Protein AF-A0A496S3W0-F1 (afdb_monomer_lite)

pLDDT: mean 83.01, std 16.62, range [32.22, 98.31]

Secondary structure (DSSP, 8-state):
-EEE--GGGTTTS---EEEEEEETTEEEEEEE-SSEEEEEEE-SS-EEEEEEE-SSS-EEE-GGG-EEE-TTS-EEEEEETT--GGGTTS--PPEEE-TT-EEEEEEEEGGGEEEEEETTEEEEEE--SS----SS-HHHHHHHHHTTTT-EEEEEEEEEETTEEEEEEEEEE----EETTEETHHHHHTTSS-SSS--PPBSS-HHHHHHHHTT-BHHHHHHHH-S-SEEEE-TTS-EEEEEEEETTEEEEEEE-TTSBEEEEEEE-

Foldseek 3Di:
DDKDKDPVCPVPWADKDWDWDQDPNWIWIWIDTQAKIKIWGDDQFWIKMKIWGQDQFKKWWQQQPKWKAALVRDIARKDKPPADLVCGPPGDGTDIAHHRGMDIMIIGGNVQWDWDADPVGIDIDGNTSADDDDPDAPVVVVVRCVVQAQGKMWIWTFMATPNDTMTIIDIDHRNFDDDPRDTCVVVCVVVVVPPPDDDDAAADDPVRLVVPQAFDFPRRSCVVQNAAPDWDADPVRHTAWGKGGHPHFIKIFGADPVRGTDDMDTDD

Radius of gyration: 24.88 Å; chains: 1; bounding box: 61×51×65 Å

Structure (mmCIF, N/CA/C/O backbone):
data_AF-A0A496S3W0-F1
#
_entry.id   AF-A0A496S3W0-F1
#
loop_
_atom_site.group_PDB
_atom_site.id
_atom_site.type_symbol
_atom_site.label_atom_id
_atom_site.label_alt_id
_atom_site.label_comp_id
_atom_site.label_asym_id
_atom_site.label_entity_id
_atom_site.label_seq_id
_atom_site.pdbx_PDB_ins_code
_atom_site.Cartn_x
_atom_site.Cartn_y
_atom_site.Cartn_z
_atom_site.occupancy
_atom_site.B_iso_or_equiv
_atom_site.auth_seq_id
_atom_site.auth_comp_id
_atom_site.auth_asym_id
_atom_site.auth_atom_id
_atom_site.pdbx_PDB_model_num
ATOM 1 N N . MET A 1 1 ? 4.427 9.939 3.905 1.00 84.81 1 MET A N 1
ATOM 2 C CA . MET A 1 1 ? 3.091 9.420 4.231 1.00 84.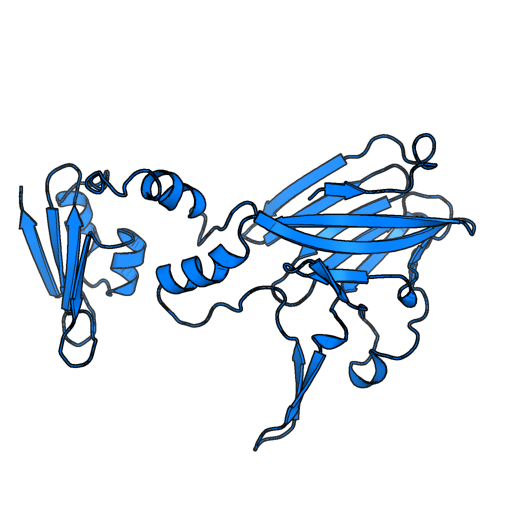81 1 MET A CA 1
ATOM 3 C C . MET A 1 1 ? 2.416 10.482 5.059 1.00 84.81 1 MET A C 1
ATOM 5 O O . MET A 1 1 ? 3.057 11.013 5.957 1.00 84.81 1 MET A O 1
ATOM 9 N N . GLU A 1 2 ? 1.184 10.809 4.722 1.00 88.19 2 GLU A N 1
ATOM 10 C CA . GLU A 1 2 ? 0.331 11.725 5.479 1.00 88.19 2 GLU A CA 1
ATOM 11 C C . GLU A 1 2 ? -0.874 10.934 5.987 1.00 88.19 2 GLU A C 1
ATOM 13 O O . GLU A 1 2 ? -1.246 9.938 5.364 1.00 88.19 2 GLU A O 1
ATOM 18 N N . VAL A 1 3 ? -1.455 11.331 7.119 1.00 84.19 3 VAL A N 1
ATOM 19 C CA . VAL A 1 3 ? -2.581 10.608 7.727 1.00 84.19 3 VAL A CA 1
ATOM 20 C C . VAL A 1 3 ? -3.698 11.585 8.068 1.00 84.19 3 VAL A C 1
ATOM 22 O O . VAL A 1 3 ? -3.467 12.558 8.789 1.00 84.19 3 VAL A O 1
ATOM 25 N N . GLN A 1 4 ? -4.901 11.324 7.555 1.00 82.81 4 GLN A N 1
ATOM 26 C CA . GLN A 1 4 ? -6.123 12.048 7.911 1.00 82.81 4 GLN A CA 1
ATOM 27 C C . GLN A 1 4 ? -6.986 11.195 8.846 1.00 82.81 4 GLN A C 1
ATOM 29 O O . GLN A 1 4 ? -6.995 9.968 8.748 1.00 82.81 4 GLN A O 1
ATOM 34 N N . ARG A 1 5 ? -7.667 11.869 9.779 1.00 80.75 5 ARG A N 1
ATOM 35 C CA . ARG A 1 5 ? -8.498 11.294 10.849 1.00 80.75 5 ARG A CA 1
ATOM 36 C C . ARG A 1 5 ? -9.756 12.166 11.042 1.00 80.75 5 ARG A C 1
ATOM 38 O O . ARG A 1 5 ? -9.699 13.349 10.688 1.00 80.75 5 ARG A O 1
ATOM 45 N N . PRO A 1 6 ? -10.868 11.659 11.609 1.00 69.88 6 PRO A N 1
ATOM 46 C CA . PRO A 1 6 ? -12.128 12.407 11.714 1.00 69.88 6 PRO A CA 1
ATOM 47 C C . PRO A 1 6 ? -12.012 13.694 12.554 1.00 69.88 6 PRO A C 1
ATOM 49 O O . PRO A 1 6 ? -11.296 13.738 13.544 1.00 69.88 6 PRO A O 1
ATOM 52 N N . LEU A 1 7 ? -12.760 14.755 12.228 1.00 50.81 7 LEU A N 1
ATOM 53 C CA . LEU A 1 7 ? -12.628 16.081 12.871 1.00 50.81 7 LEU A CA 1
ATOM 54 C C . LEU A 1 7 ? -12.977 16.123 14.376 1.00 50.81 7 LEU A C 1
ATOM 56 O O . LEU A 1 7 ? -12.427 16.953 15.101 1.00 50.81 7 LEU A O 1
ATOM 60 N N . ARG A 1 8 ? -13.835 15.216 14.872 1.00 51.22 8 ARG A N 1
ATOM 61 C CA . ARG A 1 8 ? -14.207 15.101 16.305 1.00 51.22 8 ARG A CA 1
ATOM 62 C C . ARG A 1 8 ? -13.176 14.331 17.157 1.00 51.22 8 ARG A C 1
ATOM 64 O O . ARG A 1 8 ? -13.426 14.028 18.316 1.00 51.22 8 ARG A O 1
ATOM 71 N N . ALA A 1 9 ? -12.007 14.039 16.587 1.00 51.22 9 ALA A N 1
ATOM 72 C CA . ALA A 1 9 ? -10.916 13.262 17.173 1.00 51.22 9 ALA A CA 1
ATOM 73 C C . ALA A 1 9 ? -9.912 14.051 18.028 1.00 51.22 9 ALA A C 1
ATOM 75 O O . ALA A 1 9 ? -9.089 13.446 18.711 1.00 51.22 9 ALA A O 1
ATOM 76 N N . LYS A 1 10 ? -9.883 15.387 17.957 1.00 49.41 10 LYS A N 1
ATOM 77 C CA . LYS A 1 10 ? -8.698 16.144 18.410 1.00 49.41 10 LYS A CA 1
ATOM 78 C C . LYS A 1 10 ? -8.331 15.945 19.890 1.00 49.41 10 LYS A C 1
ATOM 80 O O . LYS A 1 10 ? -7.146 15.967 20.199 1.00 49.41 10 LYS A O 1
ATOM 85 N N . GLU A 1 11 ? -9.295 15.667 20.768 1.00 54.88 11 GLU A N 1
ATOM 86 C CA . GLU A 1 11 ? -9.043 15.394 22.196 1.00 54.88 11 GLU A CA 1
ATOM 87 C C . GLU A 1 11 ? -8.692 13.926 22.492 1.00 54.88 11 GLU A C 1
ATOM 89 O O . GLU A 1 11 ? -7.971 13.635 23.441 1.00 54.88 11 GLU A O 1
ATOM 94 N N . ARG A 1 12 ? -9.157 12.985 21.661 1.00 57.41 12 ARG A N 1
ATOM 95 C CA . ARG A 1 12 ? -9.088 11.537 21.927 1.00 57.41 12 ARG A CA 1
ATOM 96 C C . ARG A 1 12 ? -7.815 10.871 21.372 1.00 57.41 12 ARG A C 1
ATOM 98 O O . ARG A 1 12 ? -7.427 9.808 21.842 1.00 57.41 12 ARG A O 1
ATOM 105 N N . TYR A 1 13 ? -7.159 11.472 20.380 1.00 62.06 13 TYR A N 1
ATOM 106 C CA . TYR A 1 13 ? -6.134 10.784 19.582 1.00 62.06 13 TYR A CA 1
ATOM 107 C C . TYR A 1 13 ? -4.696 11.161 19.957 1.00 62.06 13 TYR A C 1
ATOM 109 O O . TYR A 1 13 ? -3.763 10.478 19.539 1.00 62.06 13 TYR A O 1
ATOM 117 N N . GLY A 1 14 ? -4.502 12.208 20.763 1.00 63.16 14 GLY A N 1
ATOM 118 C CA . GLY A 1 14 ? -3.179 12.637 21.215 1.00 63.16 14 GLY A CA 1
ATOM 119 C C . GLY A 1 14 ? -2.230 13.069 20.080 1.00 63.16 14 GLY A C 1
ATOM 120 O O . GLY A 1 14 ? -2.638 13.206 18.918 1.00 63.16 14 GLY A O 1
ATOM 121 N N . PRO A 1 15 ? -0.949 13.324 20.402 1.00 72.25 15 PRO A N 1
ATOM 122 C CA . PRO A 1 15 ? 0.055 13.660 19.401 1.00 72.25 15 PRO A CA 1
ATOM 123 C C . PRO A 1 15 ? 0.264 12.490 18.433 1.00 72.25 15 PRO A C 1
ATOM 125 O O . PRO A 1 15 ? 0.226 11.327 18.829 1.00 72.25 15 PRO A O 1
ATOM 128 N N . GLN A 1 16 ? 0.514 12.809 17.161 1.00 82.56 16 GLN A N 1
ATOM 129 C CA . GLN A 1 16 ? 0.874 11.807 16.159 1.00 82.56 16 GLN A CA 1
ATOM 130 C C . GLN A 1 16 ? 2.378 11.785 15.916 1.00 82.56 16 GLN A C 1
ATOM 132 O O . GLN A 1 16 ? 3.026 12.833 15.862 1.00 82.56 16 GLN A O 1
ATOM 137 N N . LYS A 1 17 ? 2.904 10.588 15.677 1.00 81.12 17 LYS A N 1
ATOM 138 C CA . LYS A 1 17 ? 4.259 10.366 15.184 1.00 81.12 17 LYS A CA 1
ATOM 139 C C . LYS A 1 17 ? 4.181 9.696 13.817 1.00 81.12 17 LYS A C 1
ATOM 141 O O . LYS A 1 17 ? 3.504 8.685 13.662 1.00 81.12 17 LYS A O 1
ATOM 146 N N . ILE A 1 18 ? 4.885 10.254 12.835 1.00 84.75 18 ILE A N 1
ATOM 147 C CA . ILE A 1 18 ? 5.049 9.661 11.505 1.00 84.75 18 ILE A CA 1
ATOM 148 C C . ILE A 1 18 ? 6.542 9.520 11.234 1.00 84.75 18 ILE A C 1
ATOM 150 O O . ILE A 1 18 ? 7.295 10.476 11.405 1.00 84.75 18 ILE A O 1
ATOM 154 N N . GLU A 1 19 ? 6.969 8.341 10.796 1.00 81.88 19 GLU A N 1
ATOM 155 C CA . GLU A 1 19 ? 8.374 8.058 10.502 1.00 81.88 19 GLU A CA 1
ATOM 156 C C . GLU A 1 19 ? 8.490 7.208 9.229 1.00 81.88 19 GLU A C 1
ATOM 158 O O . GLU A 1 19 ? 7.666 6.331 8.975 1.00 81.88 19 GLU A O 1
ATOM 163 N N . LYS A 1 20 ? 9.500 7.476 8.395 1.00 82.56 20 LYS A N 1
ATOM 164 C CA . LYS A 1 20 ? 9.827 6.666 7.211 1.00 82.56 20 LYS A CA 1
ATOM 165 C C . LYS A 1 20 ? 11.213 6.075 7.415 1.00 82.56 20 LYS A C 1
ATOM 167 O O . LYS A 1 20 ? 12.181 6.825 7.501 1.00 82.56 20 LYS A O 1
ATOM 172 N N . ILE A 1 21 ? 11.305 4.751 7.421 1.00 78.12 21 ILE A N 1
ATOM 173 C CA . ILE A 1 21 ? 12.572 4.025 7.529 1.00 78.12 21 ILE A CA 1
ATOM 174 C C . ILE A 1 21 ? 12.793 3.279 6.219 1.00 78.12 21 ILE A C 1
ATOM 176 O O . ILE A 1 21 ? 11.914 2.561 5.750 1.00 78.12 21 ILE A O 1
ATOM 180 N N . ILE A 1 22 ? 13.961 3.465 5.609 1.00 73.75 22 ILE A N 1
ATOM 181 C CA . ILE A 1 22 ? 14.370 2.707 4.425 1.00 73.75 22 ILE A CA 1
ATOM 182 C C . ILE A 1 22 ? 15.474 1.757 4.870 1.00 73.75 22 ILE A C 1
ATOM 184 O O . ILE A 1 22 ? 16.570 2.199 5.202 1.00 73.75 22 ILE A O 1
ATOM 188 N N . GLU A 1 23 ? 15.190 0.460 4.871 1.00 67.12 23 GLU A N 1
ATOM 189 C CA . GLU A 1 23 ? 16.130 -0.571 5.306 1.00 67.12 23 GLU A CA 1
ATOM 190 C C . GLU A 1 23 ? 16.299 -1.597 4.188 1.00 67.12 23 GLU A C 1
ATOM 192 O O . GLU A 1 23 ? 15.320 -2.181 3.729 1.00 67.12 23 GLU A O 1
ATOM 197 N N . LYS A 1 24 ? 17.537 -1.793 3.710 1.00 65.44 24 LYS A N 1
ATOM 198 C CA . LYS A 1 24 ? 17.854 -2.726 2.607 1.00 65.44 24 LYS A CA 1
ATOM 199 C C . LYS A 1 24 ? 16.963 -2.538 1.361 1.00 65.44 24 LYS A C 1
ATOM 201 O O . LYS A 1 24 ? 16.614 -3.498 0.688 1.00 65.44 24 LYS A O 1
ATOM 206 N N . GLY A 1 25 ? 16.578 -1.294 1.063 1.00 66.69 25 GLY A N 1
ATOM 207 C CA . GLY A 1 25 ? 15.711 -0.955 -0.075 1.00 66.69 25 GLY A CA 1
ATOM 208 C C . GLY A 1 25 ? 14.205 -1.099 0.182 1.00 66.69 25 GLY A C 1
ATOM 209 O O . GLY A 1 25 ? 13.415 -0.658 -0.647 1.00 66.69 25 GLY A O 1
ATOM 210 N N . ILE A 1 26 ? 13.795 -1.627 1.336 1.00 69.62 26 ILE A N 1
ATOM 211 C CA . ILE A 1 26 ? 12.389 -1.747 1.732 1.00 69.62 26 ILE A CA 1
ATOM 212 C C . ILE A 1 26 ? 11.966 -0.462 2.446 1.00 69.62 26 ILE A C 1
ATOM 214 O O . ILE A 1 26 ? 12.596 -0.045 3.421 1.00 69.62 26 ILE A O 1
ATOM 218 N N . SER A 1 27 ? 10.896 0.174 1.962 1.00 81.38 27 SER A N 1
ATOM 219 C CA . SER A 1 27 ? 10.312 1.353 2.608 1.00 81.38 27 SER A CA 1
ATOM 220 C C . SER A 1 27 ? 9.297 0.924 3.664 1.00 81.38 27 SER A C 1
ATOM 222 O O . SER A 1 27 ? 8.271 0.334 3.338 1.00 81.38 27 SER A O 1
ATOM 224 N N . LYS A 1 28 ? 9.573 1.258 4.925 1.00 87.00 28 LYS A N 1
ATOM 225 C CA . LYS A 1 28 ? 8.679 1.064 6.068 1.00 87.00 28 LYS A CA 1
ATOM 226 C C . LYS A 1 28 ? 8.113 2.420 6.485 1.00 87.00 28 LYS A C 1
ATOM 228 O O . LYS A 1 28 ? 8.880 3.364 6.697 1.00 87.00 28 LYS A O 1
ATOM 233 N N . TYR A 1 29 ? 6.794 2.530 6.611 1.00 90.94 29 TYR A N 1
ATOM 234 C CA . TYR A 1 29 ? 6.142 3.760 7.069 1.00 90.94 29 TYR A CA 1
ATOM 235 C C . TYR A 1 29 ? 5.446 3.513 8.397 1.00 90.94 29 TYR A C 1
ATOM 237 O O . TYR A 1 29 ? 4.591 2.643 8.508 1.00 90.94 29 TYR A O 1
ATOM 245 N N . TYR A 1 30 ? 5.807 4.300 9.394 1.00 92.06 30 TYR A N 1
ATOM 246 C CA . TYR A 1 30 ? 5.289 4.200 10.744 1.00 92.06 30 TYR A CA 1
ATOM 247 C C . TYR A 1 30 ? 4.314 5.338 10.980 1.00 92.06 30 TYR A C 1
ATOM 249 O O . TYR A 1 30 ? 4.606 6.492 10.658 1.00 92.06 30 TYR A O 1
ATOM 257 N N . PHE A 1 31 ? 3.178 5.004 11.572 1.00 93.81 31 PHE A N 1
ATOM 258 C CA . PHE A 1 31 ? 2.268 5.958 12.175 1.00 93.81 31 PHE A CA 1
ATOM 259 C C . PHE A 1 31 ? 1.930 5.490 13.585 1.00 93.81 31 PHE A C 1
ATOM 261 O O . PHE A 1 31 ? 1.715 4.301 13.820 1.00 93.81 31 PHE A O 1
ATOM 268 N N . GLU A 1 32 ? 1.877 6.424 14.520 1.00 92.75 32 GLU A N 1
ATOM 269 C CA . GLU A 1 32 ? 1.468 6.158 15.888 1.00 92.75 32 GLU A CA 1
ATOM 270 C C . GLU A 1 32 ? 0.677 7.337 16.444 1.00 92.75 32 GLU A C 1
ATOM 272 O O . GLU A 1 32 ? 1.059 8.495 16.261 1.00 92.75 32 GLU A O 1
ATOM 277 N N . ASP A 1 33 ? -0.406 7.026 17.146 1.00 91.56 33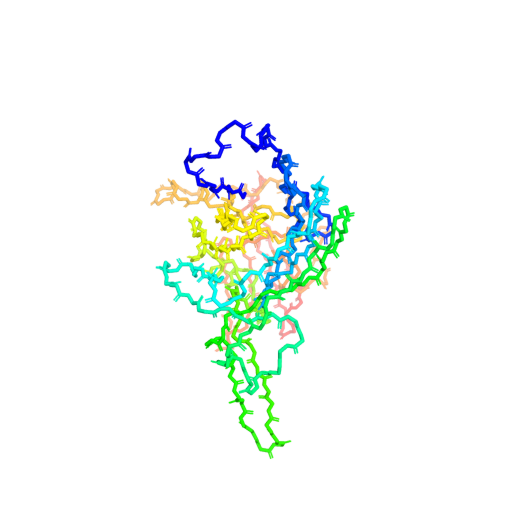 ASP A N 1
ATOM 278 C CA . ASP A 1 33 ? -1.180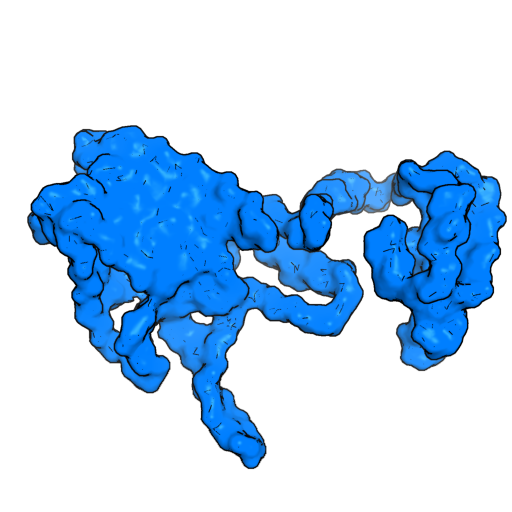 7.963 17.950 1.00 91.56 33 ASP A CA 1
ATOM 279 C C . ASP A 1 33 ? -1.601 7.305 19.278 1.00 91.56 33 ASP A C 1
ATOM 281 O O . ASP A 1 33 ? -1.019 6.295 19.688 1.00 91.56 33 ASP A O 1
ATOM 285 N N . ALA A 1 34 ? -2.555 7.884 20.009 1.00 90.25 34 ALA A N 1
ATOM 286 C CA . ALA A 1 34 ? -3.023 7.314 21.273 1.00 90.25 34 ALA A CA 1
ATOM 287 C C . ALA A 1 34 ? -3.742 5.959 21.110 1.00 90.25 34 ALA A C 1
ATOM 289 O O . ALA A 1 34 ? -3.728 5.153 22.040 1.00 90.25 34 ALA A O 1
ATOM 290 N N . MET A 1 35 ? -4.341 5.695 19.947 1.00 91.25 35 MET A N 1
ATOM 291 C CA . MET A 1 35 ? -5.199 4.533 19.703 1.00 91.25 35 MET A CA 1
ATOM 292 C C . MET A 1 35 ? -4.446 3.376 19.071 1.00 91.25 35 MET A C 1
ATOM 294 O O . MET A 1 35 ? -4.647 2.221 19.456 1.00 91.25 35 MET A O 1
ATOM 298 N N . ILE A 1 36 ? -3.581 3.671 18.103 1.00 95.12 36 ILE A N 1
ATOM 299 C CA . ILE A 1 36 ? -2.908 2.646 17.316 1.00 95.12 36 ILE A CA 1
ATOM 300 C C . ILE A 1 36 ? -1.446 2.982 17.059 1.00 95.12 36 ILE A C 1
ATOM 302 O O . ILE A 1 36 ? -1.018 4.137 17.045 1.00 95.12 36 ILE A O 1
ATOM 306 N N . LYS A 1 37 ? -0.688 1.931 16.773 1.00 95.94 37 LYS A N 1
ATOM 307 C CA . LYS A 1 37 ? 0.586 2.017 16.069 1.00 95.94 37 LYS A CA 1
ATOM 308 C C . LYS A 1 37 ? 0.494 1.130 14.839 1.00 95.94 37 LYS A C 1
ATOM 310 O O . LYS A 1 37 ? 0.163 -0.040 14.969 1.00 95.94 37 LYS A O 1
ATOM 315 N N . ILE A 1 38 ? 0.788 1.654 13.659 1.00 97.00 38 ILE A N 1
ATOM 316 C CA . ILE A 1 38 ? 0.757 0.894 12.409 1.00 97.00 38 ILE A CA 1
ATOM 317 C C . ILE A 1 38 ? 2.072 1.041 11.654 1.00 97.00 38 ILE A C 1
ATOM 319 O O . ILE A 1 38 ? 2.658 2.123 11.575 1.00 97.00 38 ILE A O 1
ATOM 323 N N . ILE A 1 39 ? 2.537 -0.080 11.117 1.00 94.88 39 ILE A N 1
ATOM 324 C CA . ILE A 1 39 ? 3.707 -0.183 10.255 1.00 94.88 39 ILE A CA 1
ATOM 325 C C . ILE A 1 39 ? 3.205 -0.625 8.892 1.00 94.88 39 ILE A C 1
ATOM 327 O O . ILE A 1 39 ? 2.700 -1.734 8.763 1.00 94.88 39 ILE A O 1
ATOM 331 N N . TRP A 1 40 ? 3.371 0.219 7.887 1.00 95.06 40 TRP A N 1
ATOM 332 C CA . TRP A 1 40 ? 3.103 -0.113 6.497 1.00 95.06 40 TRP A CA 1
ATOM 333 C C . TRP A 1 40 ? 4.370 -0.599 5.805 1.00 95.06 40 TRP A C 1
ATOM 335 O O . TRP A 1 40 ? 5.446 -0.008 5.948 1.00 95.06 40 TRP A O 1
ATOM 345 N N . LEU A 1 41 ? 4.195 -1.639 5.000 1.00 91.19 41 LEU A N 1
ATOM 346 C CA . LEU A 1 41 ? 5.179 -2.278 4.139 1.00 91.19 41 LEU A CA 1
ATOM 347 C C . LEU A 1 41 ? 4.601 -2.336 2.710 1.00 91.19 41 LEU A C 1
ATOM 349 O O . LEU A 1 41 ? 4.169 -3.404 2.274 1.00 91.19 41 LEU A O 1
ATOM 353 N N . PRO A 1 42 ? 4.507 -1.198 1.990 1.00 88.44 42 PRO A N 1
ATOM 354 C CA . PRO A 1 42 ? 4.022 -1.202 0.615 1.00 88.44 42 PRO A CA 1
ATOM 355 C C . PRO A 1 42 ? 4.943 -2.021 -0.289 1.00 88.44 42 PRO A C 1
ATOM 357 O O . PRO A 1 42 ? 6.166 -1.873 -0.233 1.00 88.44 42 PRO A O 1
ATOM 360 N N . ASP A 1 43 ? 4.342 -2.835 -1.145 1.00 84.56 43 ASP A N 1
ATOM 361 C CA . ASP A 1 43 ? 5.012 -3.637 -2.161 1.00 84.56 43 ASP A CA 1
ATOM 362 C C . ASP A 1 43 ? 4.430 -3.323 -3.555 1.00 84.56 43 ASP A C 1
ATOM 364 O O . ASP A 1 43 ? 3.444 -2.600 -3.703 1.00 84.56 43 ASP A O 1
ATOM 368 N N . VAL A 1 44 ? 5.033 -3.868 -4.612 1.00 83.06 44 VAL A N 1
ATOM 369 C CA . VAL A 1 44 ? 4.591 -3.685 -6.002 1.00 83.06 44 VAL A CA 1
ATOM 370 C C . VAL A 1 44 ? 3.185 -4.227 -6.273 1.00 83.06 44 VAL A C 1
ATOM 372 O O . VAL A 1 44 ? 2.578 -3.849 -7.272 1.00 83.06 44 VAL A O 1
ATOM 375 N N . SER A 1 45 ? 2.671 -5.125 -5.428 1.00 84.56 45 SER A N 1
ATOM 376 C CA . SER A 1 45 ? 1.412 -5.851 -5.652 1.00 84.56 45 SER A CA 1
ATOM 377 C C . SER A 1 45 ? 0.362 -5.672 -4.554 1.00 84.56 45 SER A C 1
ATOM 379 O O . SER A 1 45 ? -0.811 -5.942 -4.792 1.00 84.56 45 SER A O 1
ATOM 381 N N . ASN A 1 46 ? 0.762 -5.230 -3.363 1.00 90.44 46 ASN A N 1
ATOM 382 C CA . ASN A 1 46 ? -0.109 -5.119 -2.197 1.00 90.44 46 ASN A CA 1
ATOM 383 C C . ASN A 1 46 ? 0.414 -4.052 -1.222 1.00 90.44 46 ASN A C 1
ATOM 385 O O . ASN A 1 46 ? 1.575 -3.643 -1.290 1.00 90.44 46 ASN A O 1
ATOM 389 N N . PHE A 1 47 ? -0.434 -3.640 -0.282 1.00 93.06 47 PHE A N 1
ATOM 390 C CA . PHE A 1 47 ? -0.010 -2.886 0.897 1.00 93.06 47 PHE A CA 1
ATOM 391 C C . PHE A 1 47 ? -0.099 -3.786 2.126 1.00 93.06 47 PHE A C 1
ATOM 393 O O . PHE A 1 47 ? -1.178 -3.978 2.684 1.00 93.06 47 PHE A O 1
ATOM 400 N N . SER A 1 48 ? 1.038 -4.331 2.551 1.00 94.94 48 SER A N 1
ATOM 401 C CA . SER A 1 48 ? 1.135 -5.088 3.799 1.00 94.94 48 SER A CA 1
ATOM 402 C C . SER A 1 48 ? 1.232 -4.145 4.998 1.00 94.94 48 SER A C 1
ATOM 404 O O . SER A 1 48 ? 1.819 -3.062 4.901 1.00 94.94 48 SER A O 1
ATOM 406 N N . PHE A 1 49 ? 0.690 -4.543 6.146 1.00 96.12 49 PHE A N 1
ATOM 407 C CA . PHE A 1 49 ? 0.796 -3.772 7.378 1.00 96.12 49 PHE A CA 1
ATOM 408 C C . PHE A 1 49 ? 0.786 -4.630 8.642 1.00 96.12 49 PH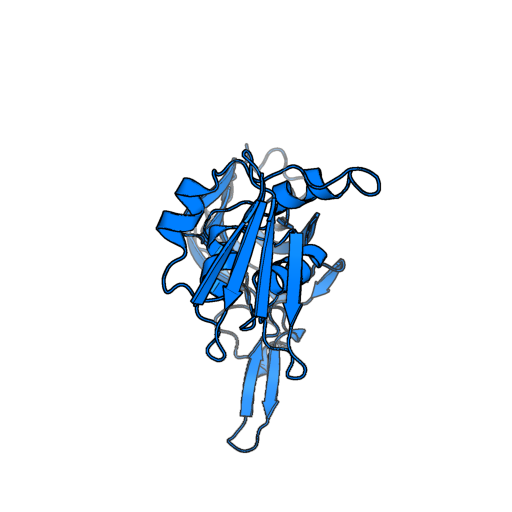E A C 1
ATOM 410 O O . PHE A 1 49 ? 0.319 -5.765 8.663 1.00 96.12 49 PHE A O 1
ATOM 417 N N . ILE A 1 50 ? 1.290 -4.040 9.724 1.00 96.88 50 ILE A N 1
ATOM 418 C CA . ILE A 1 50 ? 1.137 -4.538 11.090 1.00 96.88 50 ILE A CA 1
ATOM 419 C C . ILE A 1 50 ? 0.527 -3.414 11.912 1.00 96.88 50 ILE A C 1
ATOM 421 O O . ILE A 1 50 ? 1.140 -2.356 12.047 1.00 96.88 50 ILE A O 1
ATOM 425 N N . ILE A 1 51 ? -0.658 -3.640 12.466 1.00 97.69 51 ILE A N 1
ATOM 426 C CA . ILE A 1 51 ? -1.355 -2.705 13.346 1.00 97.69 51 ILE A CA 1
ATOM 427 C C . ILE A 1 51 ? -1.366 -3.244 14.777 1.00 97.69 51 ILE A C 1
ATOM 429 O O . ILE A 1 51 ? -1.701 -4.398 15.028 1.00 97.69 51 ILE A O 1
ATOM 433 N N . ASN A 1 52 ? -0.992 -2.392 15.719 1.00 97.62 52 ASN A N 1
ATOM 434 C CA . ASN A 1 52 ? -1.042 -2.611 17.152 1.00 97.62 52 ASN A CA 1
ATOM 435 C C . ASN A 1 52 ? -2.173 -1.768 17.741 1.00 97.62 52 ASN A C 1
ATOM 437 O O . ASN A 1 52 ? -2.240 -0.557 17.513 1.00 97.62 52 ASN A O 1
ATOM 441 N N . ASN A 1 53 ? -3.037 -2.413 18.514 1.00 97.56 53 ASN A N 1
ATOM 442 C CA . ASN A 1 53 ? -4.080 -1.757 19.284 1.00 97.56 53 ASN A CA 1
ATOM 443 C C . ASN A 1 53 ? -3.491 -1.266 20.612 1.00 97.56 53 ASN A C 1
ATOM 445 O O . ASN A 1 53 ? -3.127 -2.079 21.455 1.00 97.56 53 ASN A O 1
ATOM 449 N N . LYS A 1 54 ? -3.429 0.049 20.829 1.00 95.94 54 LYS A N 1
ATOM 450 C CA . LYS A 1 54 ? -2.907 0.643 22.072 1.00 95.94 54 LYS A CA 1
ATOM 451 C C . LYS A 1 54 ? -3.983 0.844 23.140 1.00 95.94 54 LYS A C 1
ATOM 453 O O . LYS A 1 54 ? -3.655 1.190 24.274 1.00 95.94 54 LYS A O 1
ATOM 458 N N . THR A 1 55 ? -5.248 0.608 22.815 1.00 94.06 55 THR A N 1
ATOM 459 C CA . THR A 1 55 ? -6.391 0.809 23.714 1.00 94.06 55 THR A CA 1
ATOM 460 C C . THR A 1 55 ? -6.615 -0.387 24.644 1.00 94.06 55 THR A C 1
ATOM 462 O O . THR A 1 55 ? -6.005 -1.449 24.481 1.00 94.06 55 THR A O 1
ATOM 465 N N . ASP A 1 56 ? -7.494 -0.212 25.631 1.00 95.19 56 ASP A N 1
ATOM 466 C CA . ASP A 1 56 ? -7.950 -1.283 26.533 1.00 95.19 56 ASP A CA 1
ATOM 467 C C . ASP A 1 56 ? -9.196 -2.024 26.005 1.00 95.19 56 ASP A C 1
ATOM 469 O O . ASP A 1 56 ? -9.658 -3.007 26.599 1.00 95.19 56 ASP A O 1
ATOM 473 N N . TYR A 1 57 ? -9.692 -1.605 24.839 1.00 94.88 57 TYR A N 1
ATOM 474 C CA . TYR A 1 57 ? -10.844 -2.171 24.145 1.00 94.88 57 TYR A CA 1
ATOM 475 C C . TYR A 1 57 ? -10.406 -2.935 22.900 1.00 94.88 57 TYR A C 1
ATOM 477 O O . TYR A 1 57 ? -9.297 -2.764 22.403 1.00 94.88 57 TYR A O 1
ATOM 485 N N . SER A 1 58 ? -11.270 -3.803 22.379 1.00 96.88 58 SER A N 1
ATOM 486 C CA . SER A 1 58 ? -11.008 -4.433 21.081 1.00 96.88 58 SER A CA 1
ATOM 487 C C . SER A 1 58 ? -11.323 -3.452 19.954 1.00 96.88 58 SER A C 1
ATOM 489 O O . SER A 1 58 ? -12.313 -2.724 20.026 1.00 96.88 58 SER A O 1
ATOM 491 N N . ILE A 1 59 ? -10.503 -3.467 18.906 1.00 98.06 59 ILE A N 1
ATOM 492 C CA . ILE A 1 59 ? -10.724 -2.700 17.678 1.00 98.06 59 ILE A CA 1
ATOM 493 C C . ILE A 1 59 ? -11.242 -3.658 16.608 1.00 98.06 59 ILE A C 1
ATOM 495 O O . ILE A 1 59 ? -10.679 -4.738 16.424 1.00 98.06 59 ILE A O 1
ATOM 499 N N . ARG A 1 60 ? -12.295 -3.268 15.890 1.00 98.31 60 ARG A N 1
ATOM 500 C CA . ARG A 1 60 ? -12.773 -3.988 14.704 1.00 98.31 60 ARG A CA 1
ATOM 501 C C . ARG A 1 60 ? -12.358 -3.222 13.454 1.00 98.31 60 ARG A C 1
ATOM 503 O O . ARG A 1 60 ? -12.672 -2.041 13.338 1.00 98.31 60 ARG A O 1
ATOM 510 N N . LEU A 1 61 ? -11.672 -3.887 12.534 1.00 98.19 61 LEU A N 1
ATOM 511 C CA . LEU A 1 61 ? -11.356 -3.355 11.211 1.00 98.19 61 LEU A CA 1
ATOM 512 C C . LEU A 1 61 ? -12.457 -3.784 10.237 1.00 98.19 61 LEU A C 1
ATOM 514 O O . LEU A 1 61 ? -12.614 -4.977 9.980 1.00 98.19 61 LEU A O 1
ATOM 518 N N . ILE A 1 62 ? -13.249 -2.824 9.752 1.00 98.06 62 ILE A N 1
ATOM 519 C CA . ILE A 1 62 ? -14.447 -3.090 8.941 1.00 98.06 62 ILE A CA 1
ATOM 520 C C . ILE A 1 62 ? -14.071 -3.159 7.453 1.00 98.06 62 ILE A C 1
ATOM 522 O O . ILE A 1 62 ? -14.015 -2.147 6.763 1.00 98.06 62 ILE A O 1
ATOM 526 N N . TRP A 1 63 ? -13.792 -4.357 6.941 1.00 98.06 63 TRP A N 1
ATOM 527 C CA . TRP A 1 63 ? -13.255 -4.519 5.583 1.00 98.06 63 TRP A CA 1
ATOM 528 C C . TRP A 1 63 ? -14.175 -4.048 4.461 1.00 98.06 63 TRP A C 1
ATOM 530 O O . TRP A 1 63 ? -13.686 -3.501 3.477 1.00 98.06 63 TRP A O 1
ATOM 540 N N . ASP A 1 64 ? -15.490 -4.207 4.611 1.00 97.44 64 ASP A N 1
ATOM 541 C CA . ASP A 1 64 ? -16.450 -3.764 3.592 1.00 97.44 64 ASP A CA 1
ATOM 542 C C . ASP A 1 64 ? -16.549 -2.232 3.464 1.00 97.44 64 ASP A C 1
ATOM 544 O O . ASP A 1 64 ? -17.027 -1.738 2.446 1.00 97.44 64 ASP A O 1
ATOM 548 N N . GLU A 1 65 ? -16.053 -1.482 4.451 1.00 97.62 65 GLU A N 1
ATOM 549 C CA . GLU A 1 65 ? -15.948 -0.015 4.422 1.00 97.62 65 GLU A CA 1
ATOM 550 C C . GLU A 1 65 ? -14.519 0.461 4.082 1.00 97.62 65 GLU A C 1
ATOM 552 O O . GLU A 1 65 ? -14.280 1.654 3.885 1.00 97.62 65 GLU A O 1
ATOM 557 N N . ALA A 1 66 ? -13.547 -0.455 4.010 1.00 98.25 66 ALA A N 1
ATOM 558 C CA . ALA A 1 66 ? -12.174 -0.135 3.645 1.00 98.25 66 ALA A CA 1
ATOM 559 C C . ALA A 1 66 ? -12.049 0.112 2.136 1.00 98.25 66 ALA A C 1
ATOM 561 O O . ALA A 1 66 ? -12.703 -0.532 1.311 1.00 98.25 66 ALA A O 1
ATOM 562 N N . ALA A 1 67 ? -11.160 1.029 1.763 1.00 98.12 67 ALA A N 1
ATOM 563 C CA . ALA A 1 67 ? -10.992 1.427 0.372 1.00 98.12 67 ALA A CA 1
ATOM 564 C C . ALA A 1 67 ? -9.532 1.710 0.021 1.00 98.12 67 ALA A C 1
ATOM 566 O O . ALA A 1 67 ? -8.730 2.133 0.858 1.00 98.12 67 ALA A O 1
ATOM 567 N N . PHE A 1 68 ? -9.212 1.506 -1.251 1.00 97.81 68 PHE A N 1
ATOM 568 C CA . PHE A 1 68 ? -7.941 1.878 -1.853 1.00 97.81 68 PHE A CA 1
ATOM 569 C C . PHE A 1 68 ? -8.179 2.935 -2.929 1.00 97.81 68 PHE A C 1
ATOM 571 O O . PHE A 1 68 ? -9.102 2.791 -3.721 1.00 97.81 68 PHE A O 1
ATOM 578 N N . VAL A 1 69 ? -7.350 3.975 -2.978 1.00 97.12 69 VAL A N 1
ATOM 579 C CA . VAL A 1 69 ? -7.372 4.981 -4.048 1.00 97.12 69 VAL A CA 1
ATOM 580 C C . VAL A 1 69 ? -6.084 4.873 -4.855 1.00 97.12 69 VAL A C 1
ATOM 582 O O . VAL A 1 69 ? -4.992 4.950 -4.277 1.00 97.12 69 VAL A O 1
ATOM 585 N N . ASP A 1 70 ? -6.213 4.680 -6.168 1.00 95.00 70 ASP A N 1
ATOM 586 C CA . ASP A 1 70 ? -5.086 4.515 -7.090 1.00 95.00 70 ASP A CA 1
ATOM 587 C C . ASP A 1 70 ? -4.387 5.846 -7.442 1.00 95.00 70 ASP A C 1
ATOM 589 O O . ASP A 1 70 ? -4.782 6.933 -7.011 1.00 95.00 70 ASP A O 1
ATOM 593 N N . GLU A 1 71 ? -3.335 5.780 -8.264 1.00 92.69 71 GLU A N 1
ATOM 594 C CA . GLU A 1 71 ? -2.566 6.949 -8.709 1.00 92.69 71 GLU A CA 1
ATOM 595 C C . GLU A 1 71 ? -3.346 7.926 -9.611 1.00 92.69 71 GLU A C 1
ATOM 597 O O . GLU A 1 71 ? -2.866 9.032 -9.916 1.00 92.69 71 GLU A O 1
ATOM 602 N N . ASN A 1 72 ? -4.521 7.508 -10.080 1.00 93.12 72 ASN A N 1
ATOM 603 C CA . ASN A 1 72 ? -5.427 8.278 -10.923 1.00 93.12 72 ASN A CA 1
ATOM 604 C C . ASN A 1 72 ? -6.575 8.897 -10.112 1.00 93.12 72 ASN A C 1
ATOM 606 O O . ASN A 1 72 ? -7.304 9.728 -10.651 1.00 93.12 72 ASN A O 1
ATOM 610 N N . GLY A 1 73 ? -6.688 8.565 -8.823 1.00 94.69 73 GLY A N 1
ATOM 611 C CA . GLY A 1 73 ? -7.743 9.045 -7.936 1.00 94.69 73 GLY A CA 1
ATOM 612 C C . GLY A 1 73 ? -9.017 8.199 -7.977 1.00 94.69 73 GLY A C 1
ATOM 613 O O . GLY A 1 73 ? -10.038 8.643 -7.452 1.00 94.69 73 GLY A O 1
ATOM 614 N N . PHE A 1 74 ? -8.990 7.012 -8.590 1.00 96.75 74 PHE A N 1
ATOM 615 C CA . PHE A 1 74 ? -10.122 6.090 -8.575 1.00 96.75 74 PHE A CA 1
ATOM 616 C C . PHE A 1 74 ? -10.153 5.290 -7.279 1.00 96.75 74 PHE A C 1
ATOM 618 O O . PHE A 1 74 ? -9.126 4.825 -6.791 1.00 96.75 74 PHE A O 1
ATOM 625 N N . THR A 1 75 ? -11.355 5.127 -6.731 1.00 97.69 75 THR A N 1
ATOM 626 C CA . THR A 1 75 ? -11.595 4.331 -5.527 1.00 97.69 75 THR A CA 1
ATOM 627 C C . THR A 1 75 ? -11.899 2.886 -5.899 1.00 97.69 75 THR A C 1
ATOM 629 O O . THR A 1 75 ? -12.755 2.618 -6.741 1.00 97.69 75 THR A O 1
ATOM 632 N N . HIS A 1 76 ? -11.253 1.959 -5.203 1.00 97.69 76 HIS A N 1
ATOM 633 C CA . HIS A 1 76 ? -11.378 0.521 -5.375 1.00 97.69 76 HIS A CA 1
ATOM 634 C C . HIS A 1 76 ? -11.760 -0.145 -4.054 1.00 97.69 76 HIS A C 1
ATOM 636 O O . HIS A 1 76 ? -11.263 0.216 -2.981 1.00 97.69 76 HIS A O 1
ATOM 642 N N . ARG A 1 77 ? -12.603 -1.176 -4.145 1.00 97.62 77 ARG A N 1
ATOM 643 C CA . ARG A 1 77 ? -12.874 -2.079 -3.025 1.00 97.62 77 ARG A CA 1
ATOM 644 C C . ARG A 1 77 ? -11.660 -2.967 -2.776 1.00 97.62 77 ARG A C 1
ATOM 646 O O . ARG A 1 77 ? -11.071 -3.478 -3.730 1.00 97.62 77 ARG A O 1
ATOM 653 N N . VAL A 1 78 ? -11.326 -3.201 -1.512 1.00 97.62 78 VAL A N 1
ATOM 654 C CA . VAL A 1 78 ? -10.173 -4.022 -1.118 1.00 97.62 78 VAL A CA 1
ATOM 655 C C . VAL A 1 78 ? -10.573 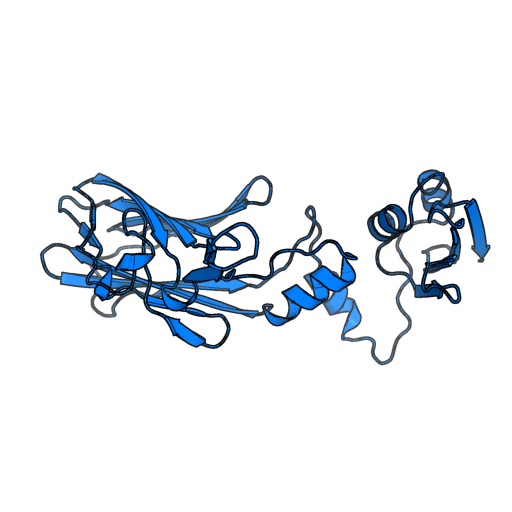-5.436 -0.703 1.00 97.62 78 VAL A C 1
ATOM 657 O O . VAL A 1 78 ? -11.693 -5.687 -0.264 1.00 97.62 78 VAL A O 1
ATOM 660 N N . THR A 1 79 ? -9.631 -6.364 -0.823 1.00 96.75 79 THR A N 1
ATOM 661 C CA . THR A 1 79 ? -9.650 -7.659 -0.144 1.00 96.75 79 THR A CA 1
ATOM 662 C C . THR A 1 79 ? -8.368 -7.852 0.657 1.00 96.75 79 THR A C 1
ATOM 664 O O . THR A 1 79 ? -7.357 -7.204 0.364 1.00 96.75 79 THR A O 1
ATOM 667 N N . HIS A 1 80 ? -8.422 -8.710 1.674 1.00 96.12 80 HIS A N 1
ATOM 668 C CA . HIS A 1 80 ? -7.343 -8.919 2.635 1.00 96.12 80 HIS A CA 1
ATOM 669 C C . HIS A 1 80 ? -6.975 -10.403 2.786 1.00 96.12 80 HIS A C 1
ATOM 671 O O . HIS A 1 80 ? -7.521 -11.276 2.099 1.00 96.12 80 HIS A O 1
ATOM 677 N N . SER A 1 81 ? -6.009 -10.709 3.652 1.00 92.00 81 SER A N 1
ATOM 678 C CA . SER A 1 81 ? -5.595 -12.090 3.892 1.00 92.00 81 SER A CA 1
ATOM 679 C C . SER A 1 81 ? -6.740 -12.951 4.443 1.00 92.00 81 SER A C 1
ATOM 681 O O . SER A 1 81 ? -7.585 -12.506 5.212 1.00 92.00 81 SER A O 1
ATOM 683 N N . GLY A 1 82 ? -6.783 -14.221 4.038 1.00 88.12 82 GLY A N 1
ATOM 684 C CA . GLY A 1 82 ? -7.826 -15.161 4.468 1.00 88.12 82 GLY A CA 1
ATOM 685 C C . GLY A 1 82 ? -9.084 -15.179 3.593 1.00 88.12 82 GLY A C 1
ATOM 686 O O . GLY A 1 82 ? -9.893 -16.096 3.732 1.00 88.12 82 GLY A O 1
ATOM 687 N N . VAL A 1 83 ? -9.219 -14.258 2.636 1.00 93.38 83 VAL A N 1
ATOM 688 C CA . VAL A 1 83 ? -10.297 -14.277 1.637 1.00 93.38 83 VAL A CA 1
ATOM 689 C C . VAL A 1 83 ? -9.812 -14.956 0.361 1.00 93.38 83 VAL A C 1
ATOM 691 O O . VAL A 1 83 ? -8.782 -14.600 -0.214 1.00 93.38 83 VAL A O 1
ATOM 694 N N . LYS A 1 84 ? -10.551 -15.969 -0.103 1.00 93.00 84 LYS A N 1
ATOM 695 C CA . LYS A 1 84 ? -10.246 -16.615 -1.383 1.00 93.00 84 LYS A CA 1
ATOM 696 C C . LYS A 1 84 ? -10.502 -15.627 -2.514 1.00 93.00 84 LYS A C 1
ATOM 698 O O . LYS A 1 84 ? -11.521 -14.948 -2.533 1.00 93.00 84 LYS A O 1
ATOM 703 N N . TYR A 1 85 ? -9.644 -15.624 -3.529 1.00 93.56 85 TYR A N 1
ATOM 704 C CA . TYR A 1 85 ? -9.797 -14.722 -4.674 1.00 93.56 85 TYR A CA 1
ATOM 705 C C . TYR A 1 85 ? -11.113 -14.895 -5.440 1.00 93.56 85 TYR A C 1
ATOM 707 O O . TYR A 1 85 ? -11.632 -13.922 -5.984 1.00 93.56 85 TYR A O 1
ATOM 715 N N . ILE A 1 86 ? -11.699 -16.094 -5.446 1.00 93.31 86 ILE A N 1
ATOM 716 C CA . ILE A 1 86 ? -13.030 -16.309 -6.031 1.00 93.31 86 ILE A CA 1
ATOM 717 C C . ILE A 1 86 ? -14.145 -15.605 -5.238 1.00 93.31 86 ILE A C 1
ATOM 719 O O . ILE A 1 86 ? -15.120 -15.158 -5.831 1.00 93.31 86 ILE A O 1
ATOM 723 N N . ASP A 1 87 ? -13.943 -15.417 -3.933 1.00 95.31 87 ASP A N 1
ATOM 724 C CA . ASP A 1 87 ? -14.885 -14.809 -2.991 1.00 95.31 87 ASP A CA 1
ATOM 725 C C . ASP A 1 87 ? -14.578 -13.325 -2.723 1.00 95.31 87 ASP A C 1
ATOM 727 O O . ASP A 1 87 ? -15.223 -12.704 -1.885 1.00 95.31 87 ASP A O 1
ATOM 731 N N . ARG A 1 88 ? -13.614 -12.725 -3.438 1.00 94.44 88 ARG A N 1
ATOM 732 C CA . ARG A 1 88 ? -13.126 -11.348 -3.207 1.00 94.44 88 ARG A CA 1
ATOM 733 C C . ARG A 1 88 ? -14.209 -10.263 -3.245 1.00 94.44 88 ARG A C 1
ATOM 735 O O . ARG A 1 88 ? -14.012 -9.183 -2.704 1.00 94.44 88 ARG A O 1
ATOM 742 N N . ASN A 1 89 ? -15.334 -10.546 -3.900 1.00 94.38 89 ASN A N 1
ATOM 743 C CA . ASN A 1 89 ? -16.474 -9.636 -4.017 1.00 94.38 89 ASN A CA 1
ATOM 744 C C . ASN A 1 89 ? -17.590 -9.928 -2.998 1.00 94.38 89 ASN A C 1
ATOM 746 O O . ASN A 1 89 ? -18.577 -9.194 -2.951 1.00 94.38 89 ASN A O 1
ATOM 750 N N . ASN A 1 90 ? -17.461 -10.964 -2.173 1.00 97.06 90 ASN A N 1
ATOM 751 C CA . ASN A 1 90 ? -18.428 -11.261 -1.119 1.00 97.06 90 ASN A CA 1
ATOM 752 C C . ASN A 1 90 ? -18.201 -10.333 0.085 1.00 97.06 90 ASN A C 1
ATOM 754 O O . ASN A 1 90 ? -17.119 -9.754 0.201 1.00 97.06 90 ASN A O 1
ATOM 758 N N . PRO A 1 91 ? -19.194 -10.144 0.971 1.00 97.44 91 PRO A N 1
ATOM 759 C CA . PRO A 1 91 ? -18.994 -9.431 2.232 1.00 97.44 91 PRO A CA 1
ATOM 760 C C . PRO A 1 91 ? -17.828 -10.018 3.035 1.00 97.44 91 PRO A C 1
ATOM 762 O O . PRO A 1 91 ? -17.709 -11.242 3.157 1.00 97.44 91 PRO A O 1
ATOM 765 N N . GLN A 1 92 ? -16.969 -9.154 3.570 1.00 97.31 92 GLN A N 1
ATOM 766 C CA . GLN A 1 92 ? -15.769 -9.550 4.307 1.00 97.31 92 GLN A CA 1
ATOM 767 C C . GLN A 1 92 ? -15.966 -9.262 5.804 1.00 97.31 92 GLN A C 1
ATOM 769 O O . GLN A 1 92 ? -16.079 -8.096 6.197 1.00 97.31 92 GLN A O 1
ATOM 774 N N . PRO A 1 93 ? -16.032 -10.300 6.664 1.00 96.44 93 PRO A N 1
ATOM 775 C CA . PRO A 1 93 ? -16.289 -10.107 8.085 1.00 96.44 93 PRO A CA 1
ATOM 776 C C . PRO A 1 93 ? -15.162 -9.288 8.731 1.00 96.44 93 PRO A C 1
ATOM 778 O O . PRO A 1 93 ? -13.996 -9.504 8.404 1.00 96.44 93 PRO A O 1
ATOM 781 N N . PRO A 1 94 ? -15.467 -8.386 9.681 1.00 97.69 94 PRO A N 1
ATOM 782 C CA . PRO A 1 94 ? -14.440 -7.575 10.320 1.00 97.69 94 PRO A CA 1
ATOM 783 C C . PRO A 1 94 ? -13.362 -8.395 11.030 1.00 97.69 94 PRO A C 1
ATOM 785 O O . PRO A 1 94 ? -13.677 -9.306 11.801 1.00 97.69 94 PRO A O 1
ATOM 788 N N . SER A 1 95 ? -12.102 -7.990 10.875 1.00 98.31 95 SER A N 1
ATOM 789 C CA . SER A 1 95 ? -11.009 -8.499 11.710 1.00 98.31 95 SER A CA 1
ATOM 790 C C . SER A 1 95 ? -11.058 -7.856 13.097 1.00 98.31 95 SER A C 1
ATOM 792 O O . SER A 1 95 ? -11.302 -6.655 13.229 1.00 98.31 95 SER A O 1
ATOM 794 N N . VAL A 1 96 ? -10.798 -8.641 14.147 1.00 98.00 96 VAL A N 1
ATOM 795 C CA . VAL A 1 96 ? -10.768 -8.160 15.538 1.00 98.00 96 VAL A CA 1
ATOM 796 C C . VAL A 1 96 ? -9.330 -8.097 16.041 1.00 98.00 96 VAL A C 1
ATOM 798 O O . VAL A 1 96 ? -8.634 -9.107 16.090 1.00 98.00 96 VAL A O 1
ATOM 801 N N . ILE A 1 97 ? -8.906 -6.913 16.475 1.00 98.31 97 ILE A N 1
ATOM 802 C CA . ILE A 1 97 ? -7.625 -6.680 17.141 1.00 98.31 97 ILE A CA 1
ATOM 803 C C . ILE A 1 97 ? -7.916 -6.531 18.633 1.00 98.31 97 ILE A C 1
ATOM 805 O O . ILE A 1 97 ? -8.414 -5.495 19.083 1.00 98.31 97 ILE A O 1
ATOM 809 N N . ILE A 1 98 ? -7.629 -7.574 19.412 1.00 97.38 98 ILE A N 1
ATOM 810 C CA . ILE A 1 98 ? -7.842 -7.546 20.865 1.00 97.38 98 ILE A CA 1
ATOM 811 C C . ILE A 1 98 ? -7.042 -6.414 21.524 1.00 97.38 98 ILE A C 1
ATOM 813 O O . ILE A 1 98 ? -6.050 -5.937 20.965 1.00 97.38 98 ILE A O 1
ATOM 817 N N . ARG A 1 99 ? -7.470 -5.983 22.718 1.00 96.25 99 ARG A N 1
ATOM 818 C CA . ARG A 1 99 ? -6.760 -4.967 23.514 1.00 96.25 99 ARG A CA 1
ATOM 819 C C . ARG A 1 99 ? -5.264 -5.278 23.605 1.00 96.25 99 ARG A C 1
ATOM 821 O O . ARG A 1 99 ? -4.899 -6.434 23.825 1.00 96.25 99 ARG A O 1
ATOM 828 N N . LYS A 1 100 ? -4.407 -4.268 23.427 1.00 97.00 100 LYS A N 1
ATOM 829 C CA . LYS A 1 100 ? -2.930 -4.403 23.414 1.00 97.00 100 LYS A CA 1
ATOM 830 C C . LYS A 1 100 ? -2.369 -5.404 22.385 1.00 97.00 100 LYS A C 1
ATOM 832 O O . LYS A 1 100 ? -1.171 -5.679 22.389 1.00 97.00 100 LYS A O 1
ATOM 837 N N . GLY A 1 101 ? -3.215 -5.954 21.514 1.00 96.81 101 GLY A N 1
ATOM 838 C CA . GLY A 1 101 ? -2.874 -6.979 20.536 1.00 96.81 101 GLY A CA 1
ATOM 839 C C . GLY A 1 101 ? -2.370 -6.409 19.215 1.00 96.81 101 GLY A C 1
ATOM 840 O O . GLY A 1 101 ? -2.312 -5.195 19.011 1.00 96.81 101 GLY A O 1
ATOM 841 N N . ASN A 1 102 ? -2.021 -7.313 18.300 1.00 97.44 102 ASN A N 1
ATOM 842 C CA . ASN A 1 102 ? -1.516 -6.984 16.971 1.00 97.44 102 ASN A CA 1
ATOM 843 C C . ASN A 1 102 ? -2.290 -7.746 15.893 1.00 97.44 102 ASN A C 1
ATOM 845 O O . ASN A 1 102 ? -2.706 -8.880 16.120 1.00 97.44 102 ASN A O 1
ATOM 849 N N . LEU A 1 103 ? -2.413 -7.143 14.715 1.00 97.50 103 LEU A N 1
ATOM 850 C CA . LEU A 1 103 ? -2.863 -7.788 13.486 1.00 97.50 103 LEU A CA 1
ATOM 851 C C . LEU A 1 103 ? -1.843 -7.492 12.387 1.00 97.50 103 LEU A C 1
ATOM 853 O O . LEU A 1 103 ? -1.487 -6.335 12.169 1.00 97.50 103 LEU A O 1
ATOM 857 N N . ALA A 1 104 ? -1.375 -8.540 11.715 1.00 97.44 104 ALA A N 1
ATOM 858 C CA . ALA A 1 104 ? -0.595 -8.436 10.491 1.00 97.44 104 ALA A CA 1
ATOM 859 C C . ALA A 1 104 ? -1.486 -8.873 9.327 1.00 97.44 104 ALA A C 1
ATOM 861 O O . ALA A 1 104 ? -2.064 -9.956 9.384 1.00 97.44 104 ALA A O 1
ATOM 862 N N . ASP A 1 105 ? -1.618 -8.029 8.310 1.00 96.81 105 ASP A N 1
ATOM 863 C CA . ASP A 1 105 ? -2.488 -8.282 7.162 1.00 96.81 105 ASP A CA 1
ATOM 864 C C . ASP A 1 105 ? -1.958 -7.544 5.920 1.00 96.81 105 ASP A C 1
ATOM 866 O O . ASP A 1 105 ? -0.958 -6.821 5.981 1.00 96.81 105 ASP A O 1
ATOM 870 N N . PHE A 1 106 ? -2.619 -7.718 4.782 1.00 94.88 106 PHE A N 1
ATOM 871 C CA . PHE A 1 106 ? -2.367 -6.953 3.569 1.00 94.88 106 PHE A CA 1
ATOM 872 C C . PHE A 1 106 ? -3.678 -6.537 2.915 1.00 94.88 106 PHE A C 1
ATOM 874 O O . PHE A 1 106 ? -4.718 -7.139 3.155 1.00 94.88 106 PHE A O 1
ATOM 881 N N . ILE A 1 107 ? -3.619 -5.533 2.044 1.00 95.75 107 ILE A N 1
ATOM 882 C CA . ILE A 1 107 ? -4.734 -5.188 1.159 1.00 95.75 107 ILE A CA 1
ATOM 883 C C . ILE A 1 107 ? -4.332 -5.263 -0.311 1.00 95.75 107 ILE A C 1
ATOM 885 O O . ILE A 1 107 ? -3.210 -4.908 -0.692 1.00 95.75 107 ILE A O 1
ATOM 889 N N . VAL A 1 108 ? -5.285 -5.696 -1.133 1.00 95.19 108 VAL A N 1
ATOM 890 C CA . VAL A 1 108 ? -5.219 -5.698 -2.599 1.00 95.19 108 VAL A CA 1
ATOM 891 C C . VAL A 1 108 ? -6.566 -5.215 -3.150 1.00 95.19 108 VAL A C 1
ATOM 893 O O . VAL A 1 108 ? -7.603 -5.631 -2.630 1.00 95.19 108 VAL A O 1
ATOM 896 N N . PRO A 1 109 ? -6.604 -4.369 -4.195 1.00 96.75 109 PRO A N 1
ATOM 897 C CA . PRO A 1 109 ? -7.849 -4.039 -4.883 1.00 96.75 109 PRO A CA 1
ATOM 898 C C . PRO A 1 109 ? -8.496 -5.287 -5.499 1.00 96.75 109 PRO A C 1
ATOM 900 O O . PRO A 1 109 ? -7.852 -6.065 -6.201 1.00 96.75 109 PRO A O 1
ATOM 903 N N . THR A 1 110 ? -9.781 -5.497 -5.241 1.00 96.50 110 THR A N 1
ATOM 904 C CA . THR A 1 110 ? -10.539 -6.676 -5.709 1.00 96.50 110 THR A CA 1
ATOM 905 C C . THR A 1 110 ? -10.575 -6.802 -7.234 1.00 96.50 110 THR A C 1
ATOM 907 O O . THR A 1 110 ? -10.504 -7.906 -7.779 1.00 96.50 110 THR A O 1
ATOM 910 N N . ASP A 1 111 ? -10.637 -5.673 -7.929 1.00 95.44 111 ASP A N 1
ATOM 911 C CA . ASP A 1 111 ? -10.638 -5.543 -9.385 1.00 95.44 111 ASP A CA 1
ATOM 912 C C . ASP A 1 111 ? -9.237 -5.654 -10.005 1.00 95.44 111 ASP A C 1
ATOM 914 O O . ASP A 1 111 ? -9.108 -5.769 -11.222 1.00 95.44 111 ASP A O 1
ATOM 918 N N . TYR A 1 112 ? -8.183 -5.680 -9.184 1.00 94.56 112 TYR A N 1
ATOM 919 C CA . TYR A 1 112 ? -6.822 -5.974 -9.638 1.00 94.56 112 TYR A CA 1
ATOM 920 C C . TYR A 1 112 ? -6.555 -7.481 -9.672 1.00 94.56 112 TYR A C 1
ATOM 922 O O . TYR A 1 112 ? -5.534 -7.906 -10.204 1.00 94.56 112 TYR A O 1
ATOM 930 N N . ILE A 1 113 ? -7.464 -8.296 -9.134 1.00 93.50 113 ILE A N 1
ATOM 931 C CA . ILE A 1 113 ? -7.359 -9.752 -9.120 1.00 93.50 113 ILE A CA 1
ATOM 932 C C . ILE A 1 113 ? -8.107 -10.318 -10.329 1.00 93.50 113 ILE A C 1
ATOM 934 O O . ILE A 1 113 ? -9.339 -10.244 -10.419 1.00 93.50 113 ILE A O 1
ATOM 938 N N . GLU A 1 114 ? -7.360 -10.933 -11.238 1.00 91.94 114 GLU A N 1
ATOM 939 C CA . GLU A 1 114 ? -7.863 -11.493 -12.489 1.00 91.94 114 GLU A CA 1
ATOM 940 C C . GLU A 1 114 ? -7.509 -12.977 -12.622 1.00 91.94 114 GLU A C 1
ATOM 942 O O . GLU A 1 114 ? -6.440 -13.426 -12.212 1.00 91.94 114 GLU A O 1
ATOM 947 N N . TRP A 1 115 ? -8.418 -13.765 -13.198 1.00 89.69 115 TRP A N 1
ATOM 948 C CA . TRP A 1 115 ? -8.103 -15.136 -13.590 1.00 89.69 115 TRP A CA 1
ATOM 949 C C . TRP A 1 115 ? -7.496 -15.118 -14.989 1.00 89.69 115 TRP A C 1
ATOM 951 O O . TRP A 1 115 ? -8.142 -14.681 -15.942 1.00 89.69 115 TRP A O 1
ATOM 961 N N . LYS A 1 116 ? -6.272 -15.625 -15.125 1.00 89.75 116 LYS A N 1
ATOM 962 C CA . LYS A 1 116 ? -5.624 -15.830 -16.421 1.00 89.75 116 LYS A CA 1
ATOM 963 C C . LYS A 1 116 ? -5.731 -17.290 -16.800 1.00 89.75 116 LYS A C 1
ATOM 965 O O . LYS A 1 116 ? -5.246 -18.149 -16.071 1.00 89.75 116 LYS A O 1
ATOM 970 N N . SER A 1 117 ? -6.344 -17.570 -17.944 1.00 87.00 117 SER A N 1
ATOM 971 C CA . SER A 1 117 ? -6.295 -18.885 -18.579 1.00 87.00 117 SER A CA 1
ATOM 972 C C . SER A 1 117 ? -5.148 -18.941 -19.590 1.00 87.00 117 SER A C 1
ATOM 974 O O . SER A 1 117 ? -4.833 -17.956 -20.259 1.00 87.00 117 SER A O 1
ATOM 976 N N . GLY A 1 118 ? -4.505 -20.100 -19.701 1.00 82.62 118 GLY A N 1
ATOM 977 C CA . GLY A 1 118 ? -3.454 -20.357 -20.678 1.00 82.62 118 GLY A CA 1
ATOM 978 C C . GLY A 1 118 ? -3.421 -21.821 -21.105 1.00 82.62 118 GLY A C 1
ATOM 979 O O . GLY A 1 118 ? -4.102 -22.670 -20.532 1.00 82.62 118 GLY A O 1
ATOM 980 N N . TYR A 1 119 ? -2.601 -22.114 -22.117 1.00 75.94 119 TYR A N 1
ATOM 981 C CA . TYR A 1 119 ? -2.480 -23.448 -22.724 1.00 75.94 119 TYR A CA 1
ATOM 982 C C . TYR A 1 119 ? -2.113 -24.556 -21.714 1.00 75.94 119 TYR A C 1
ATOM 984 O O . TYR A 1 119 ? -2.504 -25.703 -21.889 1.00 75.94 119 TYR A O 1
ATOM 992 N N . TYR A 1 120 ? -1.412 -24.205 -20.630 1.00 76.62 120 TYR A N 1
ATOM 993 C CA . TYR A 1 120 ? -0.975 -25.131 -19.576 1.00 76.62 120 TYR A CA 1
ATOM 994 C C . TYR A 1 120 ? -1.798 -25.037 -18.276 1.00 76.62 120 TYR A C 1
ATOM 996 O O . TYR A 1 120 ? -1.357 -25.516 -17.235 1.00 76.62 120 TYR A O 1
ATOM 1004 N N . GLY A 1 121 ? -2.980 -24.415 -18.315 1.00 81.06 121 GLY A N 1
ATOM 1005 C CA . GLY A 1 121 ? -3.841 -24.207 -17.148 1.00 81.06 121 GLY A CA 1
ATOM 1006 C C . GLY A 1 121 ? -4.078 -22.732 -16.831 1.00 81.06 121 GLY A C 1
ATOM 1007 O O . GLY A 1 121 ? -3.548 -21.839 -17.496 1.00 81.06 121 GLY A O 1
ATOM 1008 N N . GLY A 1 122 ? -4.928 -22.479 -15.835 1.00 86.88 122 GLY A N 1
ATOM 1009 C CA . GLY A 1 122 ? -5.259 -21.133 -15.378 1.00 86.88 122 GLY A CA 1
ATOM 1010 C C . GLY A 1 122 ? -4.789 -20.856 -13.954 1.00 86.88 122 GLY A C 1
ATOM 1011 O O . GLY A 1 122 ? -4.599 -21.777 -13.161 1.00 86.88 122 GLY A O 1
ATOM 1012 N N . GLY A 1 123 ? -4.603 -19.579 -13.640 1.00 89.81 123 GLY A N 1
ATOM 1013 C CA . GLY A 1 123 ? -4.204 -19.118 -12.319 1.00 89.81 123 GLY A CA 1
ATOM 1014 C C . GLY A 1 123 ? -4.679 -17.699 -12.047 1.00 89.81 123 GLY A C 1
ATOM 1015 O O . GLY A 1 123 ? -4.956 -16.925 -12.964 1.00 89.81 123 GLY A O 1
ATOM 1016 N N . TRP A 1 124 ? -4.772 -17.363 -10.766 1.00 89.75 124 TRP A N 1
ATOM 1017 C CA . TRP A 1 124 ? -5.034 -15.997 -10.340 1.00 89.75 124 TRP A CA 1
ATOM 1018 C C . TRP A 1 124 ? -3.772 -15.152 -10.495 1.00 89.75 124 TRP A C 1
ATOM 1020 O O . TRP A 1 124 ? -2.693 -15.560 -10.066 1.00 89.75 124 TRP A O 1
ATOM 1030 N N . ASP A 1 125 ? -3.920 -13.972 -11.080 1.00 90.00 125 ASP A N 1
ATOM 1031 C CA . ASP A 1 125 ? -2.883 -12.952 -11.157 1.00 90.00 125 ASP A CA 1
ATOM 1032 C C . ASP A 1 125 ? -3.384 -11.655 -10.520 1.00 90.00 125 ASP A C 1
ATOM 1034 O O . ASP A 1 125 ? -4.583 -11.369 -10.495 1.00 90.00 125 ASP A O 1
ATOM 1038 N N . ILE A 1 126 ? -2.442 -10.879 -9.993 1.00 90.06 126 ILE A N 1
ATOM 1039 C CA . ILE A 1 126 ? -2.708 -9.572 -9.399 1.00 90.06 126 ILE A CA 1
ATOM 1040 C C . ILE A 1 126 ? -2.033 -8.524 -10.276 1.00 90.06 126 ILE A C 1
ATOM 1042 O O . ILE A 1 126 ? -0.797 -8.486 -10.392 1.00 90.06 126 ILE A O 1
ATOM 1046 N N . LYS A 1 127 ? -2.849 -7.647 -10.867 1.00 90.69 127 LYS A N 1
ATOM 1047 C CA . LYS A 1 127 ? -2.387 -6.428 -11.523 1.00 90.69 127 LYS A CA 1
ATOM 1048 C C . LYS A 1 127 ? -1.553 -5.640 -10.508 1.00 90.69 127 LYS A C 1
ATOM 1050 O O . LYS A 1 127 ? -2.035 -5.334 -9.419 1.00 90.69 127 LYS A O 1
ATOM 1055 N N . PRO A 1 128 ? -0.297 -5.313 -10.828 1.00 88.62 128 PRO A N 1
ATOM 1056 C CA . PRO A 1 128 ? 0.556 -4.647 -9.867 1.00 88.62 128 PRO A CA 1
ATOM 1057 C C . PRO A 1 128 ? 0.144 -3.182 -9.675 1.00 88.62 128 PRO A C 1
ATOM 1059 O O . PRO A 1 128 ? -0.281 -2.514 -10.617 1.00 88.62 128 PRO A O 1
ATOM 1062 N N . LEU A 1 129 ? 0.305 -2.697 -8.444 1.00 86.50 129 LEU A N 1
ATOM 1063 C CA . LEU A 1 129 ? 0.046 -1.317 -8.022 1.00 86.50 129 LEU A CA 1
ATOM 1064 C C . LEU A 1 129 ? 1.086 -0.353 -8.601 1.00 86.50 129 LEU A C 1
ATOM 1066 O O . LEU A 1 129 ? 0.797 0.802 -8.893 1.00 86.50 129 LEU A O 1
ATOM 1070 N N . LEU A 1 130 ? 2.311 -0.848 -8.775 1.00 82.44 130 LEU A N 1
ATOM 1071 C CA . LEU A 1 130 ? 3.419 -0.147 -9.409 1.00 82.44 130 LEU A CA 1
ATOM 1072 C C . LEU A 1 130 ? 3.966 -0.988 -10.562 1.00 82.44 130 LEU A C 1
ATOM 1074 O O . LEU A 1 130 ? 3.807 -2.204 -10.559 1.00 82.44 130 LEU A O 1
ATOM 1078 N N . PRO A 1 131 ? 4.644 -0.398 -11.553 1.00 76.31 131 PRO A N 1
ATOM 1079 C CA . PRO A 1 131 ? 5.234 -1.170 -12.635 1.00 76.31 131 PRO A CA 1
ATOM 1080 C C . PRO A 1 131 ? 6.123 -2.300 -12.114 1.00 76.31 131 PRO A C 1
ATOM 1082 O O . PRO A 1 131 ? 7.057 -2.065 -11.347 1.00 76.31 131 PRO A O 1
ATOM 1085 N N . LYS A 1 132 ? 5.865 -3.535 -12.560 1.00 71.00 132 LYS A N 1
ATOM 1086 C CA . LYS A 1 132 ? 6.833 -4.625 -12.397 1.00 71.00 132 LYS A CA 1
ATOM 1087 C C . LYS A 1 132 ? 8.004 -4.313 -13.326 1.00 71.00 132 LYS A C 1
ATOM 1089 O O . LYS A 1 132 ? 7.807 -4.171 -14.532 1.00 71.00 132 LYS A O 1
ATOM 1094 N N . THR A 1 133 ? 9.211 -4.199 -12.780 1.00 60.44 133 THR A N 1
ATOM 1095 C CA . THR A 1 133 ? 10.418 -3.964 -13.577 1.00 60.44 133 THR A CA 1
ATOM 1096 C C . THR A 1 133 ? 10.584 -5.085 -14.599 1.00 60.44 133 THR A C 1
ATOM 1098 O O . THR A 1 133 ? 10.842 -6.240 -14.263 1.00 60.44 133 THR A O 1
ATOM 1101 N N . LYS A 1 134 ? 10.417 -4.755 -15.882 1.00 54.72 134 LYS A N 1
ATOM 1102 C CA . LYS A 1 134 ? 10.790 -5.659 -16.973 1.00 54.72 134 LYS A CA 1
ATOM 1103 C C . LYS A 1 134 ? 12.308 -5.619 -17.150 1.00 54.72 134 LYS A C 1
ATOM 1105 O O . LYS A 1 134 ? 12.935 -4.589 -16.900 1.00 54.72 134 LYS A O 1
ATOM 1110 N N . LYS A 1 135 ? 12.905 -6.721 -17.621 1.00 52.22 135 LYS A N 1
ATOM 1111 C CA . LYS A 1 135 ? 14.291 -6.709 -18.119 1.00 52.22 135 LYS A CA 1
ATOM 1112 C C . LYS A 1 135 ? 14.402 -5.610 -19.188 1.00 52.22 135 LYS A C 1
ATOM 1114 O O . LYS A 1 135 ? 13.669 -5.647 -20.173 1.00 52.22 135 LYS A O 1
ATOM 1119 N N . GLY A 1 136 ? 15.267 -4.623 -18.975 1.00 56.03 136 GLY A N 1
ATOM 1120 C CA . GLY A 1 136 ? 15.390 -3.447 -19.837 1.00 56.03 136 GLY A CA 1
ATOM 1121 C C . GLY A 1 136 ? 16.415 -2.454 -19.294 1.00 56.03 136 GLY A C 1
ATOM 1122 O O . GLY A 1 136 ? 16.899 -2.613 -18.175 1.00 56.03 136 GLY A O 1
ATOM 1123 N N . SER A 1 137 ? 16.771 -1.439 -20.086 1.00 63.16 137 SER A N 1
ATOM 1124 C CA . SER A 1 137 ? 17.743 -0.428 -19.653 1.00 63.16 137 SER A CA 1
ATOM 1125 C C . SER A 1 137 ? 17.212 0.386 -18.469 1.00 63.16 137 SER A C 1
ATOM 1127 O O . SER A 1 137 ? 16.007 0.631 -18.353 1.00 63.16 137 SER A O 1
ATOM 1129 N N . ILE A 1 138 ? 18.121 0.873 -17.616 1.00 68.31 138 ILE A N 1
ATOM 1130 C CA . ILE A 1 138 ? 17.797 1.739 -16.468 1.00 68.31 138 ILE A CA 1
ATOM 1131 C C . ILE A 1 138 ? 16.894 2.900 -16.909 1.00 68.31 138 ILE A C 1
ATOM 1133 O O . ILE A 1 138 ? 15.899 3.198 -16.257 1.00 68.31 138 ILE A O 1
ATOM 1137 N N . LYS A 1 139 ? 17.174 3.509 -18.067 1.00 67.25 139 LYS A N 1
ATOM 1138 C CA . LYS A 1 139 ? 16.388 4.618 -18.630 1.00 67.25 139 LYS A CA 1
ATOM 1139 C C . LYS A 1 139 ? 14.924 4.248 -18.903 1.00 67.25 139 LYS A C 1
ATOM 1141 O O . LYS A 1 139 ? 14.043 5.076 -18.673 1.00 67.25 139 LYS A O 1
ATOM 1146 N N . ALA A 1 140 ? 14.660 3.034 -19.386 1.00 69.44 140 ALA A N 1
ATOM 1147 C CA . ALA A 1 140 ? 13.299 2.563 -19.632 1.00 69.44 140 ALA A CA 1
ATOM 1148 C C . ALA A 1 140 ? 12.526 2.405 -18.314 1.00 69.44 140 ALA A C 1
ATOM 1150 O O . ALA A 1 140 ? 11.416 2.920 -18.200 1.00 69.44 140 ALA A O 1
ATOM 1151 N N . ILE A 1 141 ? 13.164 1.806 -17.302 1.00 70.38 141 ILE A N 1
ATOM 1152 C CA . ILE A 1 141 ? 12.611 1.676 -15.946 1.00 70.38 141 ILE A CA 1
ATOM 1153 C C . ILE A 1 141 ? 12.306 3.065 -15.374 1.00 70.38 141 ILE A C 1
ATOM 1155 O O . ILE A 1 141 ? 11.187 3.344 -14.958 1.00 70.38 141 ILE A O 1
ATOM 1159 N N . VAL A 1 142 ? 13.275 3.980 -15.423 1.00 73.56 142 VAL A N 1
ATOM 1160 C CA . VAL A 1 142 ? 13.105 5.359 -14.954 1.00 73.56 142 VAL A CA 1
ATOM 1161 C C . VAL A 1 142 ? 11.897 6.031 -15.612 1.00 73.56 142 VAL A C 1
ATOM 1163 O O . VAL A 1 142 ? 11.060 6.601 -14.916 1.00 73.56 142 VAL A O 1
ATOM 1166 N N . ASN A 1 143 ? 11.774 5.954 -16.937 1.00 76.38 143 ASN A N 1
ATOM 1167 C CA . ASN A 1 143 ? 10.659 6.572 -17.656 1.00 76.38 143 ASN A CA 1
ATOM 1168 C C . ASN A 1 143 ? 9.302 5.960 -17.288 1.00 76.38 143 ASN A C 1
ATOM 1170 O O . ASN A 1 143 ? 8.316 6.688 -17.192 1.00 76.38 143 ASN A O 1
ATOM 1174 N N . GLU A 1 144 ? 9.250 4.654 -17.038 1.00 79.38 144 GLU A N 1
ATOM 1175 C CA . GLU A 1 144 ? 8.025 3.980 -16.617 1.00 79.38 144 GLU A CA 1
ATOM 1176 C C . GLU A 1 144 ? 7.588 4.397 -15.207 1.00 79.38 144 GLU A C 1
ATOM 1178 O O . GLU A 1 144 ? 6.395 4.568 -14.968 1.00 79.38 144 GLU A O 1
ATOM 1183 N N . PHE A 1 145 ? 8.533 4.623 -14.290 1.00 80.38 145 PHE A N 1
ATOM 1184 C CA . PHE A 1 145 ? 8.233 5.072 -12.927 1.00 80.38 145 PHE A CA 1
ATOM 1185 C C . PHE A 1 145 ? 7.964 6.581 -12.826 1.00 80.38 145 PHE A C 1
ATOM 1187 O O . PHE A 1 145 ? 7.227 7.010 -11.939 1.00 80.38 145 PHE A O 1
ATOM 1194 N N . LYS A 1 146 ? 8.484 7.403 -13.748 1.00 81.38 146 LYS A N 1
ATOM 1195 C CA . LYS A 1 146 ? 8.253 8.862 -13.756 1.00 81.38 146 LYS A CA 1
ATOM 1196 C C . LYS A 1 146 ? 6.786 9.260 -13.800 1.00 81.38 146 LYS A C 1
ATOM 1198 O O . LYS A 1 146 ? 6.436 10.269 -13.199 1.00 81.38 146 LYS A O 1
ATOM 1203 N N . LYS A 1 147 ? 5.926 8.486 -14.469 1.00 83.81 147 LYS A N 1
ATOM 1204 C CA . LYS A 1 147 ? 4.481 8.783 -14.527 1.00 83.81 147 LYS A CA 1
ATOM 1205 C C . LYS A 1 147 ? 3.798 8.718 -13.154 1.00 83.81 147 LYS A C 1
ATOM 1207 O O . LYS A 1 147 ? 2.732 9.297 -12.981 1.00 83.81 147 LYS A O 1
ATOM 1212 N N . TYR A 1 148 ? 4.436 8.060 -12.186 1.00 86.12 148 TYR A N 1
ATOM 1213 C CA . TYR A 1 148 ? 3.981 7.989 -10.802 1.00 86.12 148 TYR A CA 1
ATOM 1214 C C . TYR A 1 148 ? 4.613 9.062 -9.912 1.00 86.12 148 TYR A C 1
ATOM 1216 O O . TYR A 1 148 ? 4.209 9.209 -8.763 1.00 86.12 148 TYR A O 1
ATOM 1224 N N . LEU A 1 149 ? 5.594 9.829 -10.401 1.00 86.69 149 LEU A N 1
ATOM 1225 C CA . LEU A 1 149 ? 6.205 10.892 -9.612 1.00 86.69 149 LEU A CA 1
ATOM 1226 C C . LEU A 1 149 ? 5.146 11.942 -9.255 1.00 86.69 149 LEU A C 1
ATOM 1228 O O . LEU A 1 149 ? 4.393 12.407 -10.107 1.00 86.69 149 LEU A O 1
ATOM 1232 N N . ASN A 1 150 ? 5.104 12.319 -7.981 1.00 86.69 150 ASN A N 1
ATOM 1233 C CA . ASN A 1 150 ? 4.091 13.169 -7.357 1.00 86.69 150 ASN A CA 1
ATOM 1234 C C . ASN A 1 150 ? 2.668 12.600 -7.329 1.00 86.69 150 ASN A C 1
ATOM 1236 O O . ASN A 1 150 ? 1.781 13.279 -6.811 1.00 86.69 150 ASN A O 1
ATOM 1240 N N . LYS A 1 151 ? 2.445 11.377 -7.816 1.00 92.12 151 LYS A N 1
ATOM 1241 C CA . LYS A 1 151 ? 1.177 10.683 -7.614 1.00 92.12 151 LYS A CA 1
ATOM 1242 C C . LYS A 1 151 ? 1.061 10.180 -6.182 1.00 92.12 151 LYS A C 1
ATOM 1244 O O . LYS A 1 151 ? 2.055 10.028 -5.459 1.00 92.12 151 LYS A O 1
ATOM 1249 N N . THR A 1 152 ? -0.177 9.939 -5.784 1.00 94.12 152 THR A N 1
ATOM 1250 C CA . THR A 1 152 ? -0.539 9.477 -4.451 1.00 94.12 152 THR A CA 1
ATOM 1251 C C . THR A 1 152 ? -1.373 8.220 -4.547 1.00 94.12 152 THR A C 1
ATOM 1253 O O . THR A 1 152 ? -2.254 8.146 -5.390 1.00 94.12 152 THR A O 1
ATOM 1256 N N . PHE A 1 153 ? -1.131 7.297 -3.630 1.00 94.88 153 PHE A N 1
ATOM 1257 C CA . PHE A 1 153 ? -2.037 6.202 -3.314 1.00 94.88 153 PHE A CA 1
ATOM 1258 C C . PHE A 1 153 ? -2.653 6.468 -1.949 1.00 94.88 153 PHE A C 1
ATOM 1260 O O . PHE A 1 153 ? -1.965 7.008 -1.074 1.00 94.88 153 PHE A O 1
ATOM 1267 N N . GLN A 1 154 ? -3.911 6.091 -1.742 1.00 97.00 154 GLN A N 1
ATOM 1268 C CA . GLN A 1 154 ? -4.544 6.212 -0.429 1.00 97.00 154 GLN A CA 1
ATOM 1269 C C . GLN A 1 154 ? -5.122 4.887 0.041 1.00 97.00 154 GLN A C 1
ATOM 1271 O O . GLN A 1 154 ? -5.592 4.078 -0.754 1.00 97.00 154 GLN A O 1
ATOM 1276 N N . VAL A 1 155 ? -5.088 4.685 1.352 1.00 97.81 155 VAL A N 1
ATOM 1277 C CA . VAL A 1 155 ? -5.711 3.547 2.019 1.00 97.81 155 VAL A CA 1
ATOM 1278 C C . VAL A 1 155 ? -6.598 4.068 3.134 1.00 97.81 155 VAL A C 1
ATOM 1280 O O . VAL A 1 155 ? -6.101 4.731 4.044 1.00 97.81 155 VAL A O 1
ATOM 1283 N N . LEU A 1 156 ? -7.888 3.754 3.066 1.00 98.00 156 LEU A N 1
ATOM 1284 C CA . LEU A 1 156 ? -8.858 3.985 4.128 1.00 98.00 156 LEU A CA 1
ATOM 1285 C C . LEU A 1 156 ? -9.002 2.707 4.959 1.00 98.00 156 LEU A C 1
ATOM 1287 O O . LEU A 1 156 ? -9.431 1.678 4.437 1.00 98.00 156 LEU A O 1
ATOM 1291 N N . LEU A 1 157 ? -8.675 2.794 6.248 1.00 98.06 157 LEU A N 1
ATOM 1292 C CA . LEU A 1 157 ? -8.968 1.767 7.243 1.00 98.06 157 LEU A CA 1
ATOM 1293 C C . LEU A 1 157 ? -10.006 2.294 8.253 1.00 98.06 157 LEU A C 1
ATOM 1295 O O . LEU A 1 157 ? -9.659 3.132 9.092 1.00 98.06 157 LEU A O 1
ATOM 1299 N N . PRO A 1 158 ? -11.254 1.803 8.209 1.00 97.38 158 PRO A N 1
ATOM 1300 C CA . PRO A 1 158 ? -12.286 2.131 9.186 1.00 97.38 158 PRO A CA 1
ATOM 1301 C C . PRO A 1 158 ? -12.109 1.264 10.440 1.00 97.38 158 PRO A C 1
ATOM 1303 O O . PRO A 1 158 ? -12.289 0.040 10.429 1.00 97.38 158 PRO A O 1
ATOM 1306 N N . LEU A 1 159 ? -11.721 1.906 11.541 1.00 96.81 159 LEU A N 1
ATOM 1307 C CA . LEU A 1 159 ? -11.457 1.258 12.824 1.00 96.81 159 LEU A CA 1
ATOM 1308 C C . LEU A 1 159 ? -12.577 1.565 13.816 1.00 96.81 159 LEU A C 1
ATOM 1310 O O . LEU A 1 159 ? -12.688 2.679 14.334 1.00 96.81 159 LEU A O 1
ATOM 1314 N N . GLN A 1 160 ? -13.395 0.562 14.115 1.00 95.94 160 GLN A N 1
ATOM 1315 C CA . GLN A 1 160 ? -14.455 0.663 15.107 1.00 95.94 160 GLN A CA 1
ATOM 1316 C C . GLN A 1 160 ? -13.925 0.334 16.507 1.00 95.94 160 GLN A C 1
ATOM 1318 O O . GLN A 1 160 ? -13.442 -0.771 16.760 1.00 95.94 160 GLN A O 1
ATOM 1323 N N . ILE A 1 161 ? -14.055 1.295 17.423 1.00 92.44 161 ILE A N 1
ATOM 1324 C CA . ILE A 1 161 ? -13.635 1.208 18.827 1.00 92.44 161 ILE A CA 1
ATOM 1325 C C . ILE A 1 161 ? -14.819 1.644 19.685 1.00 92.44 161 ILE A C 1
ATOM 1327 O O . ILE A 1 161 ? -15.343 2.738 19.486 1.00 92.44 161 ILE A O 1
ATOM 1331 N N . GLU A 1 162 ? -15.268 0.781 20.600 1.00 90.56 162 GLU A N 1
ATOM 1332 C CA . GLU A 1 162 ? -16.434 1.052 21.464 1.00 90.56 162 GLU A CA 1
ATOM 1333 C C . GLU A 1 162 ? -17.688 1.493 20.674 1.00 90.56 162 GLU A C 1
ATOM 1335 O O . GLU A 1 162 ? -18.417 2.397 21.069 1.00 90.56 162 GLU A O 1
ATOM 1340 N N . GLY A 1 163 ? -17.919 0.884 19.505 1.00 87.69 163 GLY A N 1
ATOM 1341 C CA . GLY A 1 163 ? -19.064 1.195 18.638 1.00 87.69 163 GLY A CA 1
ATOM 1342 C C . GLY A 1 163 ? -18.911 2.450 17.769 1.00 87.69 163 GLY A C 1
ATOM 1343 O O . GLY A 1 163 ? -19.756 2.687 16.911 1.00 87.69 163 GLY A O 1
ATOM 1344 N N . VAL A 1 164 ? -17.829 3.218 17.918 1.00 90.56 164 VAL A N 1
ATOM 1345 C CA . VAL A 1 164 ? -17.537 4.391 17.079 1.00 90.56 164 VAL A CA 1
ATOM 1346 C C . VAL A 1 164 ? -16.548 4.009 15.983 1.00 90.56 164 VAL A C 1
ATOM 1348 O O . VAL A 1 164 ? -15.432 3.594 16.292 1.00 90.56 164 VAL A O 1
ATOM 1351 N N . THR A 1 165 ? -16.934 4.174 14.716 1.00 92.38 165 THR A N 1
ATOM 1352 C CA . THR A 1 165 ? -16.040 3.991 13.560 1.00 92.38 165 THR A CA 1
ATOM 1353 C C . THR A 1 165 ? -15.165 5.225 13.351 1.00 92.38 165 THR A C 1
ATOM 1355 O O . THR A 1 165 ? -15.651 6.356 13.340 1.00 92.38 165 THR A O 1
ATOM 1358 N N . ASN A 1 166 ? -13.860 5.000 13.216 1.00 91.31 166 ASN A N 1
ATOM 1359 C CA . ASN A 1 166 ? -12.847 6.028 13.030 1.00 91.31 166 ASN A CA 1
ATOM 1360 C C . ASN A 1 166 ? -12.092 5.764 11.728 1.00 91.31 166 ASN A C 1
ATOM 1362 O O . ASN A 1 166 ? -11.401 4.752 11.610 1.00 91.31 166 ASN A O 1
ATOM 1366 N N . ASP A 1 167 ? -12.193 6.694 10.786 1.00 94.25 167 ASP A N 1
ATOM 1367 C CA . ASP A 1 167 ? -11.570 6.559 9.472 1.00 94.25 167 ASP A CA 1
ATOM 1368 C C . ASP A 1 167 ? -10.112 7.007 9.505 1.00 94.25 167 ASP A C 1
ATOM 1370 O O . ASP A 1 167 ? -9.807 8.187 9.694 1.00 94.25 167 ASP A O 1
ATOM 1374 N N . TYR A 1 168 ? -9.200 6.062 9.295 1.00 95.75 168 TYR A N 1
ATOM 1375 C CA . TYR A 1 168 ? -7.784 6.348 9.112 1.00 95.75 168 TYR A CA 1
ATOM 1376 C C . TYR A 1 168 ? -7.450 6.322 7.625 1.00 95.75 168 TYR A C 1
ATOM 1378 O O . TYR A 1 168 ? -7.414 5.254 7.014 1.00 95.75 168 TYR A O 1
ATOM 1386 N N . ILE A 1 169 ? -7.176 7.494 7.048 1.00 96.56 169 ILE A N 1
ATOM 1387 C CA . ILE A 1 169 ? -6.789 7.618 5.638 1.00 96.56 169 ILE A CA 1
ATOM 1388 C C . ILE A 1 169 ? -5.284 7.854 5.558 1.00 96.56 169 ILE A C 1
ATOM 1390 O O . ILE A 1 169 ? -4.791 8.933 5.892 1.00 96.56 169 ILE A O 1
ATOM 1394 N N . PHE A 1 170 ? -4.550 6.853 5.083 1.00 96.94 170 PHE A N 1
ATOM 1395 C CA . PHE A 1 170 ? -3.108 6.913 4.861 1.00 96.94 170 PHE A CA 1
ATOM 1396 C C . PHE A 1 170 ? -2.824 7.295 3.412 1.00 96.94 170 PHE A C 1
ATOM 1398 O O . PHE A 1 170 ? -3.196 6.570 2.497 1.00 96.94 170 PHE A O 1
ATOM 1405 N N . THR A 1 171 ? -2.138 8.416 3.194 1.00 95.75 171 THR A N 1
ATOM 1406 C CA . THR A 1 171 ? -1.737 8.891 1.863 1.00 95.75 171 THR A CA 1
ATOM 1407 C C . THR A 1 171 ? -0.246 8.651 1.632 1.00 95.75 171 THR A C 1
ATOM 1409 O O . THR A 1 171 ? 0.618 9.187 2.339 1.00 95.75 171 THR A O 1
ATOM 1412 N N . PHE A 1 172 ? 0.073 7.868 0.605 1.00 92.88 172 PHE A N 1
ATOM 1413 C CA . PHE A 1 172 ? 1.424 7.531 0.172 1.00 92.88 172 PHE A CA 1
ATOM 1414 C C . PHE A 1 172 ? 1.764 8.296 -1.102 1.00 92.88 172 PHE A C 1
ATOM 1416 O O . PHE A 1 172 ? 1.301 7.958 -2.186 1.00 92.88 172 PHE A O 1
ATOM 1423 N N . LYS A 1 173 ? 2.600 9.327 -0.975 1.00 91.12 173 LYS A N 1
ATOM 1424 C CA . LYS A 1 173 ? 3.123 10.086 -2.113 1.00 91.12 173 LYS A CA 1
ATOM 1425 C C . LYS A 1 173 ? 4.427 9.478 -2.619 1.00 91.12 173 LYS A C 1
ATOM 1427 O O . LYS A 1 173 ? 5.339 9.235 -1.824 1.00 91.12 173 LYS A O 1
ATOM 1432 N N . ILE A 1 174 ? 4.537 9.314 -3.935 1.00 86.75 174 ILE A N 1
ATOM 1433 C CA . ILE A 1 174 ? 5.805 8.993 -4.596 1.00 86.75 174 ILE A CA 1
ATOM 1434 C C . ILE A 1 174 ? 6.531 10.306 -4.868 1.00 86.75 174 ILE A C 1
ATOM 1436 O O . ILE A 1 174 ? 6.285 10.997 -5.852 1.00 86.75 174 ILE A O 1
ATOM 1440 N N . ASP A 1 175 ? 7.410 10.684 -3.950 1.00 82.69 175 ASP A N 1
ATOM 1441 C CA . ASP A 1 175 ? 8.215 11.903 -4.032 1.00 82.69 175 ASP A CA 1
ATOM 1442 C C . ASP A 1 175 ? 9.549 11.679 -4.748 1.00 82.69 175 ASP A C 1
ATOM 1444 O O . ASP A 1 175 ? 10.102 12.604 -5.344 1.00 82.69 175 ASP A O 1
ATOM 1448 N N . LYS A 1 176 ? 10.076 10.453 -4.665 1.00 76.06 176 LYS A N 1
ATOM 1449 C CA . LYS A 1 176 ? 11.395 10.077 -5.165 1.00 76.06 176 LYS A CA 1
ATOM 1450 C C . LYS A 1 176 ? 11.409 8.658 -5.709 1.00 76.06 176 LYS A C 1
ATOM 1452 O O . LYS A 1 176 ? 10.785 7.760 -5.152 1.00 76.06 176 LYS A O 1
ATOM 1457 N N . ILE A 1 177 ? 12.207 8.453 -6.751 1.00 74.06 177 ILE A N 1
ATOM 1458 C CA . ILE A 1 177 ? 12.530 7.142 -7.311 1.00 74.06 177 ILE A CA 1
ATOM 1459 C C . ILE A 1 177 ? 14.025 6.912 -7.066 1.00 74.06 177 ILE A C 1
ATOM 1461 O O . ILE A 1 177 ? 14.835 7.821 -7.270 1.00 74.06 177 ILE A O 1
ATOM 1465 N N . LYS A 1 178 ? 14.395 5.717 -6.594 1.00 67.75 178 LYS A N 1
ATOM 1466 C CA . LYS A 1 178 ? 15.788 5.325 -6.347 1.00 67.75 178 LYS A CA 1
ATOM 1467 C C . LYS A 1 178 ? 16.085 3.975 -6.989 1.00 67.75 178 LYS A C 1
ATOM 1469 O O . LYS A 1 178 ? 15.254 3.078 -6.914 1.00 67.75 178 LYS A O 1
ATOM 1474 N N . ILE A 1 179 ? 17.276 3.829 -7.565 1.00 65.50 179 ILE A N 1
ATOM 1475 C CA . ILE A 1 179 ? 17.785 2.561 -8.113 1.00 65.50 179 ILE A CA 1
ATOM 1476 C C . ILE A 1 179 ? 19.134 2.294 -7.443 1.00 65.50 179 ILE A C 1
ATOM 1478 O O . ILE A 1 179 ? 20.010 3.155 -7.491 1.00 65.50 179 ILE A O 1
ATOM 1482 N N . GLU A 1 180 ? 19.268 1.155 -6.751 1.00 57.72 180 GLU A N 1
ATOM 1483 C CA . GLU A 1 180 ? 20.495 0.744 -6.034 1.00 57.72 180 GLU A CA 1
ATOM 1484 C C . GLU A 1 180 ? 21.117 1.856 -5.162 1.00 57.72 180 GLU A C 1
ATOM 1486 O O . GLU A 1 180 ? 22.323 2.080 -5.138 1.00 57.72 180 GLU A O 1
ATOM 1491 N N . GLY A 1 181 ? 20.273 2.618 -4.459 1.00 45.47 181 GLY A N 1
ATOM 1492 C CA . GLY A 1 181 ? 20.717 3.696 -3.569 1.00 45.47 181 GLY A CA 1
ATOM 1493 C C . GLY A 1 181 ? 20.985 5.052 -4.239 1.00 45.47 181 GLY A C 1
ATOM 1494 O O . GLY A 1 181 ? 21.163 6.034 -3.519 1.00 45.47 181 GLY A O 1
ATOM 1495 N N . ARG A 1 182 ? 20.928 5.165 -5.575 1.00 47.59 182 ARG A N 1
ATOM 1496 C CA . ARG A 1 182 ? 21.053 6.449 -6.294 1.00 47.59 182 ARG A CA 1
ATOM 1497 C C . ARG A 1 182 ? 19.686 7.118 -6.469 1.00 47.59 182 ARG A C 1
ATOM 1499 O O . ARG A 1 182 ? 18.737 6.479 -6.919 1.00 47.59 182 ARG A O 1
ATOM 1506 N N . ASP A 1 183 ? 19.582 8.400 -6.112 1.00 50.38 183 ASP A N 1
ATOM 1507 C CA . ASP A 1 183 ? 18.379 9.220 -6.319 1.00 50.38 183 ASP A CA 1
ATOM 1508 C C . ASP A 1 183 ? 18.335 9.737 -7.761 1.00 50.38 183 ASP A C 1
ATOM 1510 O O . ASP A 1 183 ? 19.104 10.615 -8.148 1.00 50.38 183 ASP A O 1
ATOM 1514 N N . ILE A 1 184 ? 17.432 9.184 -8.569 1.00 54.38 184 ILE A N 1
ATOM 1515 C CA . ILE A 1 184 ? 17.316 9.561 -9.981 1.00 54.38 184 ILE A CA 1
ATOM 1516 C C . ILE A 1 184 ? 16.476 10.830 -10.186 1.00 54.38 184 ILE A C 1
ATOM 1518 O O . ILE A 1 184 ? 16.501 11.406 -11.271 1.00 54.38 184 ILE A O 1
ATOM 1522 N N . THR A 1 185 ? 15.763 11.311 -9.159 1.00 44.16 185 THR A N 1
ATOM 1523 C CA . THR A 1 185 ? 14.951 12.540 -9.269 1.00 44.16 185 THR A CA 1
ATOM 1524 C C . THR A 1 185 ? 15.789 13.811 -9.321 1.00 44.16 185 THR A C 1
ATOM 1526 O O . THR A 1 185 ? 15.337 14.836 -9.830 1.00 44.16 185 THR A O 1
ATOM 1529 N N . GLN A 1 186 ? 17.041 13.742 -8.867 1.00 38.69 186 GLN A N 1
ATOM 1530 C CA . GLN A 1 186 ? 18.001 14.840 -8.984 1.00 38.69 186 GLN A CA 1
ATOM 1531 C C . GLN A 1 186 ? 18.711 14.877 -10.343 1.00 38.69 186 GLN A C 1
ATOM 1533 O O . GLN A 1 186 ? 19.212 15.931 -10.727 1.00 38.69 186 GLN A O 1
ATOM 1538 N N . ILE A 1 187 ? 18.688 13.777 -11.104 1.00 40.97 187 ILE A N 1
ATOM 1539 C CA . ILE A 1 187 ? 19.308 13.703 -12.436 1.00 40.97 187 ILE A CA 1
ATOM 1540 C C . ILE A 1 187 ? 18.546 14.593 -13.441 1.00 40.97 187 ILE A C 1
ATOM 1542 O O . ILE A 1 187 ? 19.146 15.112 -14.378 1.00 40.97 187 ILE A O 1
ATOM 1546 N N . GLU A 1 188 ? 17.250 14.859 -13.217 1.00 39.69 188 GLU A N 1
ATOM 1547 C CA . GLU A 1 188 ? 16.429 15.686 -14.116 1.00 39.69 188 GLU A CA 1
ATOM 1548 C C . GLU A 1 188 ? 16.124 17.102 -13.631 1.00 39.69 188 GLU A C 1
ATOM 1550 O O . GLU A 1 188 ? 15.829 17.949 -14.470 1.00 39.69 188 GLU A O 1
ATOM 1555 N N . ARG A 1 189 ? 16.279 17.443 -12.342 1.00 35.69 189 ARG A N 1
ATOM 1556 C CA . ARG A 1 189 ? 16.264 18.871 -11.955 1.00 35.69 189 ARG A CA 1
ATOM 1557 C C . ARG A 1 189 ? 17.425 19.647 -12.586 1.00 35.69 189 ARG A C 1
ATOM 1559 O O . ARG A 1 189 ? 17.270 20.825 -12.859 1.00 35.69 189 ARG A O 1
ATOM 1566 N N . GLN A 1 190 ? 18.528 18.975 -12.920 1.00 32.69 190 GLN A N 1
ATOM 1567 C CA . GLN A 1 190 ? 19.584 19.526 -13.782 1.00 32.69 190 GLN A CA 1
ATOM 1568 C C . GLN A 1 190 ? 19.304 19.372 -15.296 1.00 32.69 190 GLN A C 1
ATOM 1570 O O . GLN A 1 190 ? 19.976 19.997 -16.115 1.00 32.69 190 GLN A O 1
ATOM 1575 N N . GLY A 1 191 ? 18.321 18.552 -15.687 1.00 33.50 191 GLY A N 1
ATOM 1576 C CA . GLY A 1 191 ? 17.970 18.255 -17.084 1.00 33.50 191 GLY A CA 1
ATOM 1577 C C . GLY A 1 191 ? 16.759 19.023 -17.634 1.00 33.50 191 GLY A C 1
ATOM 1578 O O . GLY A 1 191 ? 16.592 19.103 -18.847 1.00 33.50 191 GLY A O 1
ATOM 1579 N N . ALA A 1 192 ? 15.914 19.598 -16.773 1.00 33.03 192 ALA A N 1
ATOM 1580 C CA . ALA A 1 192 ? 14.719 20.343 -17.182 1.00 33.03 192 ALA A CA 1
ATOM 1581 C C . ALA A 1 192 ? 14.976 21.846 -17.411 1.00 33.03 192 ALA A C 1
ATOM 1583 O O . ALA A 1 192 ? 14.251 22.468 -18.183 1.00 33.03 192 ALA A O 1
ATOM 1584 N N . GLU A 1 193 ? 16.035 22.420 -16.829 1.00 32.53 193 GLU A N 1
ATOM 1585 C CA . GLU A 1 193 ? 16.475 23.802 -17.114 1.00 32.53 193 GLU A CA 1
ATOM 1586 C C . GLU A 1 193 ? 17.310 23.928 -18.401 1.00 32.53 193 GLU A C 1
ATOM 1588 O O . GLU A 1 193 ? 17.696 25.020 -18.809 1.00 32.53 193 GLU A O 1
ATOM 1593 N N . THR A 1 194 ? 17.582 22.825 -19.096 1.00 32.75 194 THR A N 1
ATOM 1594 C CA . THR A 1 194 ? 18.554 22.787 -20.193 1.00 32.75 194 THR A CA 1
ATOM 1595 C C . THR A 1 194 ? 17.940 22.389 -21.535 1.00 32.75 194 THR A C 1
ATOM 1597 O O . THR A 1 194 ? 18.561 21.703 -22.338 1.00 32.75 194 THR A O 1
ATOM 1600 N N . ARG A 1 195 ? 16.762 22.935 -21.876 1.00 33.44 195 ARG A N 1
ATOM 1601 C CA . ARG A 1 195 ? 16.369 23.059 -23.301 1.00 33.44 195 ARG A CA 1
ATOM 1602 C C . ARG A 1 195 ? 17.203 24.098 -24.074 1.00 33.44 195 ARG A C 1
ATOM 1604 O O . ARG A 1 195 ? 16.991 24.262 -25.268 1.00 33.44 195 ARG A O 1
ATOM 1611 N N . GLY A 1 196 ? 18.179 24.742 -23.424 1.00 32.94 196 GLY A N 1
ATOM 1612 C CA . GLY A 1 196 ? 19.100 25.693 -24.055 1.00 32.94 196 GLY A CA 1
ATOM 1613 C C . GLY A 1 196 ? 20.585 25.575 -23.685 1.00 32.94 196 GLY A C 1
ATOM 1614 O O . GLY A 1 196 ? 21.371 26.358 -24.204 1.00 32.94 196 GLY A O 1
ATOM 1615 N N . TYR A 1 197 ? 21.021 24.630 -22.838 1.00 32.22 197 TYR A N 1
ATOM 1616 C CA . TYR A 1 197 ? 22.428 24.574 -22.399 1.00 32.22 197 TYR A CA 1
ATOM 1617 C C . TYR A 1 197 ? 23.016 23.159 -22.430 1.00 32.22 197 TYR A C 1
ATOM 1619 O O . TYR A 1 197 ? 22.430 22.201 -21.939 1.00 32.22 197 TYR A O 1
ATOM 1627 N N . LYS A 1 198 ? 24.209 23.049 -23.027 1.00 38.72 198 LYS A N 1
ATOM 1628 C CA . LYS A 1 198 ? 25.045 21.842 -23.140 1.00 38.72 198 LYS A CA 1
ATOM 1629 C C . LYS A 1 198 ? 25.084 21.049 -21.818 1.00 38.72 198 LYS A C 1
ATOM 1631 O O . LYS A 1 198 ? 25.428 21.618 -20.786 1.00 38.72 198 LYS A O 1
ATOM 1636 N N . LYS A 1 199 ? 24.820 19.732 -21.876 1.00 46.16 199 LYS A N 1
ATOM 1637 C CA . LYS A 1 199 ? 25.042 18.771 -20.774 1.00 46.16 199 LYS A CA 1
ATOM 1638 C C . LYS A 1 199 ? 26.420 19.029 -20.140 1.00 46.16 199 LYS A C 1
ATOM 1640 O O . LYS A 1 199 ? 27.428 19.037 -20.854 1.00 46.16 199 LYS A O 1
ATOM 1645 N N . LYS A 1 200 ? 26.454 19.291 -18.829 1.00 49.12 200 LYS A N 1
ATOM 1646 C CA . LYS A 1 200 ? 27.697 19.499 -18.071 1.00 49.12 200 LYS A CA 1
ATOM 1647 C C . LYS A 1 200 ? 28.440 18.164 -17.971 1.00 49.12 200 LYS A C 1
ATOM 1649 O O . LYS A 1 200 ? 27.806 17.121 -17.825 1.00 49.12 200 LYS A O 1
ATOM 1654 N N . ALA A 1 201 ? 29.760 18.200 -18.112 1.00 60.38 201 ALA A N 1
ATOM 1655 C CA . ALA A 1 201 ? 30.581 16.999 -18.146 1.00 60.38 201 ALA A CA 1
ATOM 1656 C C . ALA A 1 201 ? 30.527 16.215 -16.821 1.00 60.38 201 ALA A C 1
ATOM 1658 O O . ALA A 1 201 ? 30.343 16.803 -15.752 1.00 60.38 201 ALA A O 1
ATOM 1659 N N . LEU A 1 202 ? 30.689 14.893 -16.894 1.00 65.62 202 LEU A N 1
ATOM 1660 C CA . LEU A 1 202 ? 30.778 14.020 -15.727 1.00 65.62 202 LEU A CA 1
ATOM 1661 C C . LEU A 1 202 ? 32.014 14.384 -14.893 1.00 65.62 202 LEU A C 1
ATOM 1663 O O . LEU A 1 202 ? 33.105 14.517 -15.440 1.00 65.62 202 LEU A O 1
ATOM 1667 N N . LEU A 1 203 ? 31.859 14.486 -13.570 1.00 71.06 203 LEU A N 1
ATOM 1668 C CA . LEU A 1 203 ? 32.952 14.722 -12.612 1.00 71.06 203 LEU A CA 1
ATOM 1669 C C . LEU A 1 203 ? 33.783 13.442 -12.375 1.00 71.06 203 LEU A C 1
ATOM 1671 O O . LEU A 1 203 ? 33.931 12.978 -11.249 1.00 71.06 203 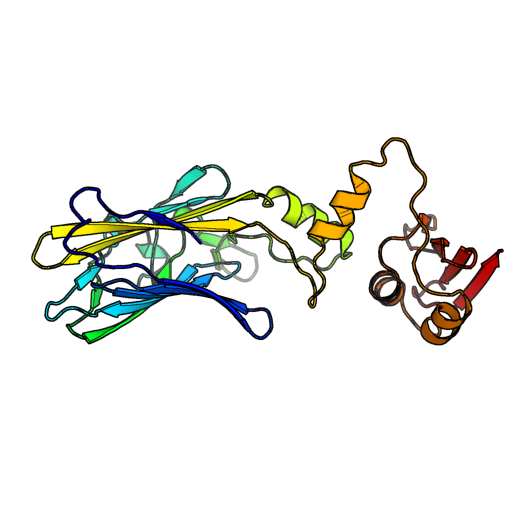LEU A O 1
ATOM 1675 N N . ILE A 1 204 ? 34.251 12.827 -13.459 1.00 73.25 204 ILE A N 1
ATOM 1676 C CA . ILE A 1 204 ? 35.143 11.665 -13.489 1.00 73.25 204 ILE A CA 1
ATOM 1677 C C . ILE A 1 204 ? 36.162 11.891 -14.606 1.00 73.25 204 ILE A C 1
ATOM 1679 O O . ILE A 1 204 ? 35.808 12.418 -15.662 1.00 73.25 204 ILE A O 1
ATOM 1683 N N . THR A 1 205 ? 37.426 11.555 -14.363 1.00 79.69 205 THR A N 1
ATOM 1684 C CA . THR A 1 205 ? 38.505 11.743 -15.345 1.00 79.69 205 THR A CA 1
ATOM 1685 C C . THR A 1 205 ? 38.523 10.637 -16.397 1.00 79.69 205 THR A C 1
ATOM 1687 O O . THR A 1 205 ? 38.116 9.502 -16.135 1.00 79.69 205 THR A O 1
ATOM 1690 N N . LYS A 1 206 ? 39.096 10.923 -17.571 1.00 89.50 206 LYS A N 1
ATOM 1691 C CA . LYS A 1 206 ? 39.405 9.910 -18.595 1.00 89.50 206 LYS A CA 1
ATOM 1692 C C . LYS A 1 206 ? 40.158 8.717 -18.010 1.00 89.50 206 LYS A C 1
ATOM 1694 O O . LYS A 1 206 ? 39.814 7.575 -18.306 1.00 89.50 206 LYS A O 1
ATOM 1699 N N . LYS A 1 207 ? 41.149 8.977 -17.151 1.00 87.56 207 LYS A N 1
ATOM 1700 C CA . LYS A 1 207 ? 41.978 7.938 -16.524 1.00 87.56 207 LYS A CA 1
ATOM 1701 C C . LYS A 1 207 ? 41.143 6.974 -15.676 1.00 87.56 207 LYS A C 1
ATOM 1703 O O . LYS A 1 207 ? 41.216 5.765 -15.877 1.00 87.56 207 LYS A O 1
ATOM 1708 N N . GLU A 1 208 ? 40.313 7.506 -14.781 1.00 81.25 208 GLU A N 1
ATOM 1709 C CA . GLU A 1 208 ? 39.462 6.696 -13.899 1.00 81.25 208 GLU A CA 1
ATOM 1710 C C . GLU A 1 208 ? 38.435 5.864 -14.669 1.00 81.25 208 GLU A C 1
ATOM 1712 O O . GLU A 1 208 ? 38.073 4.771 -14.231 1.00 81.25 208 GLU A O 1
ATOM 1717 N N . VAL A 1 209 ? 37.948 6.374 -15.806 1.00 85.75 209 VAL A N 1
ATOM 1718 C CA . VAL A 1 209 ? 37.054 5.614 -16.682 1.00 85.75 209 VAL A CA 1
ATOM 1719 C C . VAL A 1 209 ? 37.819 4.458 -17.324 1.00 85.75 209 VAL A C 1
ATOM 1721 O O . VAL A 1 209 ? 37.407 3.311 -17.182 1.00 85.75 209 VAL A O 1
ATOM 1724 N N . VAL A 1 210 ? 38.959 4.719 -17.967 1.00 90.50 210 VAL A N 1
ATOM 1725 C CA . VAL A 1 210 ? 39.742 3.694 -18.684 1.00 90.50 210 VAL A CA 1
ATOM 1726 C C . VAL A 1 210 ? 40.156 2.525 -17.780 1.00 90.50 210 VAL A C 1
ATOM 1728 O O . VAL A 1 210 ? 40.106 1.369 -18.204 1.00 90.50 210 VAL A O 1
ATOM 1731 N N . GLU A 1 211 ? 40.490 2.793 -16.518 1.00 89.81 211 GLU A N 1
ATOM 1732 C CA . GLU A 1 211 ? 40.827 1.753 -15.533 1.00 89.81 211 GLU A CA 1
ATOM 1733 C C . GLU A 1 211 ? 39.645 0.826 -15.201 1.00 89.81 211 GLU A C 1
ATOM 1735 O O . GLU A 1 211 ? 39.849 -0.326 -14.815 1.00 89.81 211 GLU A O 1
ATOM 1740 N N . LYS A 1 212 ? 38.407 1.299 -15.372 1.00 87.25 212 LYS A N 1
ATOM 1741 C CA . LYS A 1 212 ? 37.193 0.598 -14.941 1.00 87.25 212 LYS A CA 1
ATOM 1742 C C . LYS A 1 212 ? 36.420 -0.062 -16.077 1.00 87.25 212 LYS A C 1
ATOM 1744 O O . LYS A 1 212 ? 35.570 -0.884 -15.773 1.00 87.25 212 LYS A O 1
ATOM 1749 N N . ILE A 1 213 ? 36.652 0.268 -17.349 1.00 90.31 213 ILE A N 1
ATOM 1750 C CA . ILE A 1 213 ? 35.774 -0.174 -18.457 1.00 90.31 213 ILE A CA 1
ATOM 1751 C C . ILE A 1 213 ? 36.151 -1.506 -19.116 1.00 90.31 213 ILE A C 1
ATOM 1753 O O . ILE A 1 213 ? 35.330 -2.073 -19.834 1.00 90.31 213 ILE A O 1
ATOM 1757 N N . LYS A 1 214 ? 37.359 -2.034 -18.893 1.00 90.62 214 LYS A N 1
ATOM 1758 C CA . LYS A 1 214 ? 37.818 -3.259 -19.572 1.00 90.62 214 LYS A CA 1
ATOM 1759 C C . LYS A 1 214 ? 36.924 -4.461 -19.245 1.00 90.62 214 LYS A C 1
ATOM 1761 O O . LYS A 1 214 ? 36.646 -4.727 -18.078 1.00 90.62 214 LYS A O 1
ATOM 1766 N N . GLY A 1 215 ? 36.492 -5.187 -20.279 1.00 84.19 215 GLY A N 1
ATOM 1767 C CA . GLY A 1 215 ? 35.666 -6.394 -20.143 1.00 84.19 215 GLY A CA 1
ATOM 1768 C C . GLY A 1 215 ? 34.234 -6.148 -19.656 1.00 84.19 215 GLY A C 1
ATOM 1769 O O . GLY A 1 215 ? 33.520 -7.105 -19.366 1.00 84.19 215 GLY A O 1
ATOM 1770 N N . LYS A 1 216 ? 33.801 -4.886 -19.547 1.00 89.38 216 LYS A N 1
ATOM 1771 C CA . LYS A 1 216 ? 32.439 -4.531 -19.139 1.00 89.38 216 LYS A CA 1
ATOM 1772 C C . LYS A 1 216 ? 31.467 -4.638 -20.306 1.00 89.38 216 LYS A C 1
ATOM 1774 O O . LYS A 1 216 ? 31.830 -4.384 -21.450 1.00 89.38 216 LYS A O 1
ATOM 1779 N N . THR A 1 217 ? 30.221 -4.987 -20.018 1.00 91.19 217 THR A N 1
ATOM 1780 C CA . THR A 1 217 ? 29.144 -4.963 -21.013 1.00 91.19 217 THR A CA 1
ATOM 1781 C C . THR A 1 217 ? 28.580 -3.554 -21.198 1.00 91.19 217 THR A C 1
ATOM 1783 O O . THR A 1 217 ? 28.795 -2.676 -20.362 1.00 91.19 217 THR A O 1
ATOM 1786 N N . VAL A 1 218 ? 27.782 -3.331 -22.247 1.00 81.19 218 VAL A N 1
ATOM 1787 C CA . VAL A 1 218 ? 27.007 -2.083 -22.428 1.00 81.19 218 VAL A CA 1
ATOM 1788 C C . VAL A 1 218 ? 26.233 -1.714 -21.154 1.00 81.19 218 VAL A C 1
ATOM 1790 O O . VAL A 1 218 ? 26.287 -0.569 -20.712 1.00 81.19 218 VAL A O 1
ATOM 1793 N N . GLY A 1 219 ? 25.566 -2.689 -20.524 1.00 73.56 219 GLY A N 1
ATOM 1794 C CA . GLY A 1 219 ? 24.807 -2.468 -19.292 1.00 73.56 219 GLY A CA 1
ATOM 1795 C C . GLY A 1 219 ? 25.690 -2.069 -18.109 1.00 73.56 219 GLY A C 1
ATOM 1796 O O . GLY A 1 219 ? 25.328 -1.175 -17.344 1.00 73.56 219 GLY A O 1
ATOM 1797 N N . ASP A 1 220 ? 26.878 -2.663 -17.984 1.00 77.00 220 ASP A N 1
ATOM 1798 C CA . ASP A 1 220 ? 27.849 -2.296 -16.948 1.00 77.00 220 ASP A CA 1
ATOM 1799 C C . ASP A 1 220 ? 28.397 -0.876 -17.151 1.00 77.00 220 ASP A C 1
ATOM 1801 O O . ASP A 1 220 ? 28.616 -0.156 -16.177 1.00 77.00 220 ASP A O 1
ATOM 1805 N N . ILE A 1 221 ? 28.600 -0.455 -18.404 1.00 83.56 221 ILE A N 1
ATOM 1806 C CA . ILE A 1 221 ? 29.042 0.904 -18.745 1.00 83.56 221 ILE A CA 1
ATOM 1807 C C . ILE A 1 221 ? 27.952 1.929 -18.439 1.00 83.56 221 ILE A C 1
ATOM 1809 O O . ILE A 1 221 ? 28.232 2.933 -17.786 1.00 83.56 221 ILE A O 1
ATOM 1813 N N . GLU A 1 222 ? 26.704 1.661 -18.820 1.00 80.81 222 GLU A N 1
ATOM 1814 C CA . GLU A 1 222 ? 25.568 2.518 -18.460 1.00 80.81 222 GLU A CA 1
ATOM 1815 C C . GLU A 1 222 ? 25.349 2.563 -16.937 1.00 80.81 222 GLU A C 1
ATOM 1817 O O . GLU A 1 222 ? 24.960 3.596 -16.392 1.00 80.81 222 GLU A O 1
ATOM 1822 N N . THR A 1 223 ? 25.668 1.479 -16.224 1.00 64.88 223 THR A N 1
ATOM 1823 C CA . THR A 1 223 ? 25.629 1.422 -14.752 1.00 64.88 223 THR A CA 1
ATOM 1824 C C . THR A 1 223 ? 26.754 2.244 -14.116 1.00 64.88 223 THR A C 1
ATOM 1826 O O . THR A 1 223 ? 26.549 2.906 -13.089 1.00 64.88 223 THR A O 1
ATOM 1829 N N . LEU A 1 224 ? 27.943 2.226 -14.723 1.00 75.19 224 LEU A N 1
ATOM 1830 C CA . LEU A 1 224 ? 29.134 2.934 -14.255 1.00 75.19 224 LEU A CA 1
ATOM 1831 C C . LEU A 1 224 ? 29.070 4.442 -14.544 1.00 75.19 224 LEU A C 1
ATOM 1833 O O . LEU A 1 224 ? 29.368 5.239 -13.658 1.00 75.19 224 LEU A O 1
ATOM 1837 N N . LEU A 1 225 ? 28.686 4.829 -15.763 1.00 77.75 225 LEU A N 1
ATOM 1838 C CA . LEU A 1 225 ? 28.801 6.199 -16.286 1.00 77.75 225 LEU A CA 1
ATOM 1839 C C . LEU A 1 225 ? 27.449 6.888 -16.515 1.00 77.75 225 LEU A C 1
ATOM 1841 O O . LEU A 1 225 ? 27.396 8.090 -16.774 1.00 77.75 225 LEU A O 1
ATOM 1845 N N . GLY A 1 226 ? 26.343 6.154 -16.402 1.00 69.25 226 GLY A N 1
ATOM 1846 C CA . GLY A 1 226 ? 25.005 6.685 -16.622 1.00 69.25 226 GLY A CA 1
ATOM 1847 C C . GLY A 1 226 ? 24.664 6.855 -18.103 1.00 69.25 226 GLY A C 1
ATOM 1848 O O . GLY A 1 226 ? 25.155 6.136 -18.977 1.00 69.25 226 GLY A O 1
ATOM 1849 N N . ILE A 1 227 ? 23.776 7.814 -18.381 1.00 70.06 227 ILE A N 1
ATOM 1850 C CA . ILE A 1 227 ? 23.239 8.044 -19.725 1.00 70.06 227 ILE A CA 1
ATOM 1851 C C . ILE A 1 227 ? 24.328 8.660 -20.620 1.00 70.06 227 ILE A C 1
ATOM 1853 O O . ILE A 1 227 ? 24.847 9.737 -20.291 1.00 70.06 227 ILE A O 1
ATOM 1857 N N . PRO A 1 228 ? 24.630 8.039 -21.770 1.00 79.62 228 PRO A N 1
ATOM 1858 C CA . PRO A 1 228 ? 25.620 8.554 -22.704 1.00 79.62 228 PRO A CA 1
ATOM 1859 C C . PRO A 1 228 ? 25.178 9.886 -23.331 1.00 79.62 228 PRO A C 1
ATOM 1861 O O . PRO A 1 228 ? 23.990 10.174 -23.476 1.00 79.62 228 PRO A O 1
ATOM 1864 N N . ASP A 1 229 ? 26.148 10.726 -23.681 1.00 78.38 229 ASP A N 1
ATOM 1865 C CA . ASP A 1 229 ? 25.976 11.922 -24.515 1.00 78.38 229 ASP A CA 1
ATOM 1866 C C . ASP A 1 229 ? 25.532 11.565 -25.937 1.00 78.38 229 ASP A C 1
ATOM 1868 O O . ASP A 1 229 ? 24.723 12.281 -26.524 1.00 78.38 229 ASP A O 1
ATOM 1872 N N . PHE A 1 230 ? 26.014 10.439 -26.467 1.00 80.25 230 PHE A N 1
ATOM 1873 C CA . PHE A 1 230 ? 25.506 9.842 -27.699 1.00 80.25 230 PHE A CA 1
ATOM 1874 C C . PHE A 1 230 ? 25.636 8.317 -27.669 1.00 80.25 230 PHE A C 1
ATOM 1876 O O . PHE A 1 230 ? 26.504 7.767 -26.995 1.00 80.25 230 PHE A O 1
ATOM 1883 N N . SER A 1 231 ? 24.799 7.629 -28.441 1.00 87.88 231 SER A N 1
ATOM 1884 C CA . SER A 1 231 ? 24.879 6.179 -28.628 1.00 87.88 231 SER A CA 1
ATOM 1885 C C . SER A 1 231 ? 24.713 5.832 -30.101 1.00 87.88 231 SER A C 1
ATOM 1887 O O . SER A 1 231 ? 23.768 6.319 -30.726 1.00 87.88 231 SER A O 1
ATOM 1889 N N . SER A 1 232 ? 25.561 4.948 -30.613 1.00 84.56 232 SER A N 1
ATOM 1890 C CA . SER A 1 232 ? 25.464 4.416 -31.975 1.00 84.56 232 SER A CA 1
ATOM 1891 C C . SER A 1 232 ? 25.017 2.962 -31.941 1.00 84.56 232 SER A C 1
ATOM 1893 O O . SER A 1 232 ? 25.337 2.228 -31.001 1.00 84.56 232 SER A O 1
ATOM 1895 N N . LYS A 1 233 ? 24.268 2.547 -32.963 1.00 89.88 233 LYS A N 1
ATOM 1896 C CA . LYS A 1 233 ? 23.779 1.176 -33.125 1.00 89.88 233 LYS A CA 1
ATOM 1897 C C . LYS A 1 233 ? 24.043 0.677 -34.540 1.00 89.88 233 LYS A C 1
ATOM 1899 O O . LYS A 1 233 ? 24.054 1.479 -35.470 1.00 89.88 233 LYS A O 1
ATOM 1904 N N . ASN A 1 234 ? 24.234 -0.629 -34.695 1.00 84.00 234 ASN A N 1
ATOM 1905 C CA . ASN A 1 234 ? 24.282 -1.266 -36.010 1.00 84.00 234 ASN A CA 1
ATOM 1906 C C . ASN A 1 234 ? 22.864 -1.448 -36.596 1.00 84.00 234 ASN A C 1
ATOM 1908 O O . ASN A 1 234 ? 21.860 -1.130 -35.952 1.00 84.00 234 ASN A O 1
ATOM 1912 N N . SER A 1 235 ? 22.783 -1.981 -37.817 1.00 81.94 235 SER A N 1
ATOM 1913 C CA . SER A 1 235 ? 21.524 -2.279 -38.518 1.00 81.94 235 SER A CA 1
ATOM 1914 C C . SER A 1 235 ? 20.618 -3.270 -37.774 1.00 81.94 235 SER A C 1
ATOM 1916 O O . SER A 1 235 ? 19.404 -3.230 -37.946 1.00 81.94 235 SER A O 1
ATOM 1918 N N . GLU A 1 236 ? 21.182 -4.114 -36.907 1.00 78.75 236 GLU A N 1
ATOM 1919 C CA . GLU A 1 236 ? 20.452 -5.060 -36.049 1.00 78.75 236 GLU A CA 1
ATOM 1920 C C . GLU A 1 236 ? 19.978 -4.432 -34.723 1.00 78.75 236 GLU A C 1
ATOM 1922 O O . GLU A 1 236 ? 19.375 -5.099 -33.883 1.00 78.75 236 GLU A O 1
ATOM 1927 N N . GLY A 1 237 ? 20.260 -3.145 -34.496 1.00 79.69 237 GLY A N 1
ATOM 1928 C CA . GLY A 1 237 ? 19.866 -2.419 -33.290 1.00 79.69 237 GLY A CA 1
ATOM 1929 C C . GLY A 1 237 ? 20.752 -2.663 -32.061 1.00 79.69 237 GLY A C 1
ATOM 1930 O O . GLY A 1 237 ? 20.416 -2.166 -30.976 1.00 79.69 237 GLY A O 1
ATOM 1931 N N . LYS A 1 238 ? 21.882 -3.371 -32.207 1.00 83.12 238 LYS A N 1
ATOM 1932 C CA . LYS A 1 238 ? 22.887 -3.559 -31.147 1.00 83.12 238 LYS A CA 1
ATOM 1933 C C . LYS A 1 238 ? 23.753 -2.313 -30.994 1.00 83.12 238 LYS A C 1
ATOM 1935 O O . LYS A 1 238 ? 24.159 -1.714 -31.986 1.00 83.12 238 LYS A O 1
ATOM 1940 N N . THR A 1 239 ? 24.041 -1.927 -29.753 1.00 88.38 239 THR A N 1
ATOM 1941 C CA . THR A 1 239 ? 24.887 -0.765 -29.438 1.00 88.38 239 THR A CA 1
ATOM 1942 C C . THR A 1 239 ? 26.336 -1.029 -29.833 1.00 88.38 239 THR A C 1
ATOM 1944 O O . THR A 1 239 ? 26.939 -1.970 -29.332 1.00 88.38 239 THR A O 1
ATOM 1947 N N . THR A 1 240 ? 26.895 -0.173 -30.690 1.00 91.38 240 THR A N 1
ATOM 1948 C CA . THR A 1 240 ? 28.284 -0.263 -31.171 1.00 91.38 240 THR A CA 1
ATOM 1949 C C . THR A 1 240 ? 29.214 0.711 -30.461 1.00 91.38 240 THR A C 1
ATOM 1951 O O . THR A 1 240 ? 30.394 0.419 -30.287 1.00 91.38 240 THR A O 1
ATOM 1954 N N . SER A 1 241 ? 28.699 1.859 -30.007 1.00 92.62 241 SER A N 1
ATOM 1955 C CA . SER A 1 241 ? 29.491 2.813 -29.231 1.00 92.62 241 SER A CA 1
ATOM 1956 C C . SER A 1 241 ? 28.655 3.684 -28.302 1.00 92.62 241 SER A C 1
ATOM 1958 O O . SER A 1 241 ? 27.525 4.046 -28.640 1.00 92.62 241 SER A O 1
ATOM 1960 N N . LEU A 1 242 ? 29.253 4.103 -27.187 1.00 92.06 242 LEU A N 1
ATOM 1961 C CA . LEU A 1 242 ? 28.703 5.077 -26.245 1.00 92.06 242 LEU A CA 1
ATOM 1962 C C . LEU A 1 242 ? 29.691 6.225 -26.014 1.00 92.06 242 LEU A C 1
ATOM 1964 O O . LEU A 1 242 ? 30.859 5.984 -25.716 1.00 92.06 242 LEU A O 1
ATOM 1968 N N . GLY A 1 243 ? 29.221 7.465 -26.116 1.00 88.69 243 GLY A N 1
ATOM 1969 C CA . GLY A 1 243 ? 30.025 8.660 -25.871 1.00 88.69 243 GLY A CA 1
ATOM 1970 C C . GLY A 1 243 ? 29.672 9.371 -24.576 1.00 88.69 243 GLY A C 1
ATOM 1971 O O . GLY A 1 243 ? 28.495 9.480 -24.240 1.00 88.69 243 GLY A O 1
ATOM 1972 N N . TYR A 1 244 ? 30.675 9.909 -23.886 1.00 86.94 244 TYR A N 1
ATOM 1973 C CA . TYR A 1 244 ? 30.521 10.641 -22.631 1.00 86.94 244 TYR A CA 1
ATOM 1974 C C . TYR A 1 244 ? 31.420 11.878 -22.592 1.00 86.94 244 TYR A C 1
ATOM 1976 O O . TYR A 1 244 ? 32.605 11.806 -22.924 1.00 86.94 244 TYR A O 1
ATOM 1984 N N . LYS A 1 245 ? 30.879 13.008 -22.131 1.00 84.50 245 LYS A N 1
ATOM 1985 C CA . LYS A 1 245 ? 31.681 14.170 -21.722 1.00 84.50 245 LYS A CA 1
ATOM 1986 C C . LYS A 1 245 ? 32.154 13.999 -20.284 1.00 84.50 245 LYS A C 1
ATOM 1988 O O . LYS A 1 245 ? 31.348 13.734 -19.395 1.00 84.50 245 LYS A O 1
ATOM 1993 N N . LEU A 1 246 ? 33.446 14.192 -20.070 1.00 81.62 246 LEU A N 1
ATOM 1994 C CA . LEU A 1 246 ? 34.175 14.021 -18.817 1.00 81.62 246 LEU A CA 1
ATOM 1995 C C . LEU A 1 246 ? 34.793 15.355 -18.382 1.00 81.62 246 LEU A C 1
ATOM 1997 O O . LEU A 1 246 ? 34.938 16.272 -19.191 1.00 81.62 246 LEU A O 1
ATOM 2001 N N . GLN A 1 247 ? 35.148 15.491 -17.108 1.00 79.06 247 GLN A N 1
ATOM 2002 C CA . GLN A 1 247 ? 35.650 16.760 -16.565 1.00 79.06 247 GLN A CA 1
ATOM 2003 C C . GLN A 1 247 ? 36.955 17.232 -17.221 1.00 79.06 247 GLN A C 1
ATOM 2005 O O . GLN A 1 247 ? 37.244 18.424 -17.210 1.00 79.06 247 GLN A O 1
ATOM 2010 N N . ASP A 1 248 ? 37.715 16.305 -17.803 1.00 82.12 248 ASP A N 1
ATOM 2011 C CA . ASP A 1 248 ? 38.988 16.523 -18.487 1.00 82.12 248 ASP A CA 1
ATOM 2012 C C . ASP A 1 248 ? 38.930 16.202 -19.995 1.00 82.12 248 ASP A C 1
ATOM 2014 O O . ASP A 1 248 ? 39.981 16.052 -20.622 1.00 82.12 248 ASP A O 1
ATOM 2018 N N . GLY A 1 249 ? 37.729 16.066 -20.580 1.00 86.88 249 GLY A N 1
ATOM 2019 C CA . GLY A 1 249 ? 37.534 15.923 -22.028 1.00 86.88 249 GLY A CA 1
ATOM 2020 C C . GLY A 1 249 ? 36.341 15.054 -22.414 1.00 86.88 249 GLY A C 1
ATOM 2021 O O . GLY A 1 249 ? 35.227 15.237 -21.925 1.00 86.88 249 GLY A O 1
ATOM 2022 N N . SER A 1 250 ? 36.527 14.093 -23.314 1.00 90.38 250 SER A N 1
ATOM 2023 C CA . SER A 1 250 ? 35.479 13.120 -23.648 1.00 90.38 250 SER A CA 1
ATOM 2024 C C . SER A 1 250 ? 36.037 11.730 -23.913 1.00 90.38 250 SER A C 1
ATOM 2026 O O . SER A 1 250 ? 37.226 11.561 -24.185 1.00 90.38 250 SER A O 1
ATOM 2028 N N . ILE A 1 251 ? 35.168 10.728 -23.816 1.00 94.12 251 ILE A N 1
ATOM 2029 C CA . ILE A 1 251 ? 35.480 9.343 -24.159 1.00 94.12 251 ILE A CA 1
ATOM 2030 C C . ILE A 1 251 ? 34.375 8.759 -25.036 1.00 94.12 251 ILE A C 1
ATOM 2032 O O . ILE A 1 251 ? 33.191 8.983 -24.789 1.00 94.12 251 ILE A O 1
ATOM 2036 N N . THR A 1 252 ? 34.772 8.000 -26.049 1.00 96.25 252 THR A N 1
ATOM 2037 C CA . THR A 1 252 ? 33.901 7.112 -26.819 1.00 96.25 252 THR A CA 1
ATOM 2038 C C . THR A 1 252 ? 34.332 5.682 -26.543 1.00 96.25 252 THR A C 1
ATOM 2040 O O . THR A 1 252 ? 35.497 5.351 -26.727 1.00 96.25 252 THR A O 1
ATOM 2043 N N . ILE A 1 253 ? 33.408 4.853 -26.075 1.00 96.38 253 ILE A N 1
ATOM 2044 C CA . ILE A 1 253 ? 33.632 3.448 -25.734 1.00 96.38 253 ILE A CA 1
ATOM 2045 C C . ILE A 1 253 ? 32.987 2.600 -26.827 1.00 96.38 253 ILE A C 1
ATOM 2047 O O . ILE A 1 253 ? 31.813 2.812 -27.134 1.00 96.38 253 ILE A O 1
ATOM 2051 N N . PHE A 1 254 ? 33.735 1.659 -27.393 1.00 95.19 254 PHE A N 1
ATOM 2052 C CA . PHE A 1 254 ? 33.306 0.777 -28.475 1.00 95.19 254 PHE A CA 1
ATOM 2053 C C . PHE A 1 254 ? 33.083 -0.645 -27.967 1.00 95.19 254 PHE A C 1
ATOM 2055 O O . PHE A 1 254 ? 33.832 -1.149 -27.125 1.00 95.19 254 PHE A O 1
ATOM 2062 N N . PHE A 1 255 ? 32.056 -1.295 -28.507 1.00 94.94 255 PHE A N 1
ATOM 2063 C CA . PHE A 1 255 ? 31.634 -2.632 -28.105 1.00 94.94 255 PHE A CA 1
ATOM 2064 C C . PHE A 1 255 ? 31.776 -3.618 -29.264 1.00 94.94 255 PHE A C 1
ATOM 2066 O O . PHE A 1 255 ? 31.571 -3.251 -30.421 1.00 94.94 255 PHE A O 1
ATOM 2073 N N . ASP A 1 256 ? 32.123 -4.862 -28.943 1.00 91.06 256 ASP A N 1
ATOM 2074 C CA . ASP A 1 256 ? 32.085 -5.978 -29.887 1.00 91.06 256 ASP A CA 1
ATOM 2075 C C . ASP A 1 256 ? 30.645 -6.476 -30.142 1.00 91.06 256 ASP A C 1
ATOM 2077 O O . ASP A 1 256 ? 29.674 -6.016 -29.533 1.00 91.06 256 ASP A O 1
ATOM 2081 N N . ASP A 1 257 ? 30.495 -7.476 -31.015 1.00 87.06 257 ASP A N 1
ATOM 2082 C CA . ASP A 1 257 ? 29.192 -8.065 -31.363 1.00 87.06 257 ASP A CA 1
ATOM 2083 C C . ASP A 1 257 ? 28.484 -8.780 -30.196 1.00 87.06 257 ASP A C 1
ATOM 2085 O O . ASP A 1 257 ? 27.281 -9.080 -30.281 1.00 87.06 257 ASP A O 1
ATOM 2089 N N . LYS A 1 258 ? 29.220 -9.054 -29.108 1.00 86.94 258 LYS A N 1
ATOM 2090 C CA . LYS A 1 258 ? 28.717 -9.615 -27.847 1.00 86.94 258 LYS A CA 1
ATOM 2091 C C . LYS A 1 258 ? 28.326 -8.521 -26.847 1.00 86.94 258 LYS A C 1
ATOM 2093 O O . LYS A 1 258 ? 27.792 -8.840 -25.785 1.00 86.94 258 LYS A O 1
ATOM 2098 N N . GLY A 1 259 ? 28.534 -7.248 -27.185 1.00 87.69 259 GLY A N 1
ATOM 2099 C CA . GLY A 1 259 ? 28.207 -6.104 -26.343 1.00 87.69 259 GLY A CA 1
ATOM 2100 C C . GLY A 1 259 ? 29.205 -5.878 -25.208 1.00 87.69 259 GLY A C 1
ATOM 2101 O O . GLY A 1 259 ? 28.824 -5.300 -24.188 1.00 87.69 259 GLY A O 1
ATOM 2102 N N . VAL A 1 260 ? 30.449 -6.339 -25.358 1.00 93.12 260 VAL A N 1
ATOM 2103 C CA . VAL A 1 260 ? 31.548 -6.156 -24.399 1.00 93.12 260 VAL A CA 1
ATOM 2104 C C . VAL A 1 260 ? 32.501 -5.079 -24.912 1.00 93.12 260 VAL A C 1
ATOM 2106 O O . VAL A 1 260 ? 32.737 -4.976 -26.113 1.00 93.12 260 VAL A O 1
ATOM 2109 N N . VAL A 1 261 ? 33.037 -4.252 -24.008 1.00 94.00 261 VAL A N 1
ATOM 2110 C CA . VAL A 1 261 ? 34.021 -3.217 -24.353 1.00 94.00 261 VAL A CA 1
ATOM 2111 C C . VAL A 1 261 ? 35.226 -3.853 -25.036 1.00 94.00 261 VAL A C 1
ATOM 2113 O O . VAL A 1 261 ? 35.931 -4.661 -24.428 1.00 94.00 261 VAL A O 1
ATOM 2116 N N . ASN A 1 262 ? 35.467 -3.431 -26.275 1.00 92.81 262 ASN A N 1
ATOM 2117 C CA . ASN A 1 262 ? 36.587 -3.877 -27.097 1.00 92.81 262 ASN A CA 1
ATOM 2118 C C . ASN A 1 262 ? 37.627 -2.767 -27.303 1.00 92.81 262 ASN A C 1
ATOM 2120 O O . ASN A 1 262 ? 38.817 -3.053 -27.355 1.00 92.81 262 ASN A O 1
ATOM 2124 N N . ASP A 1 263 ? 37.196 -1.503 -27.376 1.00 95.81 263 ASP A N 1
ATOM 2125 C CA . ASP A 1 263 ? 38.098 -0.365 -27.581 1.00 95.81 263 ASP A CA 1
ATOM 2126 C C . ASP A 1 263 ? 37.531 0.931 -26.973 1.00 95.81 263 ASP A C 1
ATOM 2128 O O . ASP A 1 263 ? 36.348 1.009 -26.624 1.00 95.81 263 ASP A O 1
ATOM 2132 N N . TRP A 1 264 ? 38.359 1.966 -26.835 1.00 96.94 264 TRP A N 1
ATOM 2133 C CA . TRP A 1 264 ? 37.929 3.309 -26.457 1.00 96.94 264 TRP A CA 1
ATOM 2134 C C . TRP A 1 264 ? 38.834 4.391 -27.051 1.00 96.94 264 TRP A C 1
ATOM 2136 O O . TRP A 1 264 ? 40.053 4.271 -27.121 1.00 96.94 264 TRP A O 1
ATOM 2146 N N . MET A 1 265 ? 38.230 5.525 -27.386 1.00 94.56 265 MET A N 1
ATOM 2147 C CA . MET A 1 265 ? 38.930 6.727 -27.823 1.00 94.56 265 MET A CA 1
ATOM 2148 C C . MET A 1 265 ? 38.676 7.850 -26.829 1.00 94.56 265 MET A C 1
ATOM 2150 O O . MET A 1 265 ? 37.534 8.091 -26.440 1.00 94.56 265 MET A O 1
ATOM 2154 N N . THR A 1 266 ? 39.728 8.566 -26.440 1.00 92.38 266 THR A N 1
ATOM 2155 C CA . THR A 1 266 ? 39.601 9.754 -25.594 1.00 92.38 266 THR A CA 1
ATOM 2156 C C . THR A 1 266 ? 39.994 11.007 -26.357 1.00 92.38 266 THR A C 1
ATOM 2158 O O . THR A 1 266 ? 40.953 10.984 -27.122 1.00 92.38 266 THR A O 1
ATOM 2161 N N . ASN A 1 267 ? 39.268 12.098 -26.126 1.00 85.81 267 ASN A N 1
ATOM 2162 C CA . ASN A 1 267 ? 39.568 13.407 -26.693 1.00 85.81 267 ASN A CA 1
ATOM 2163 C C . ASN A 1 267 ? 39.766 14.443 -25.571 1.00 85.81 267 ASN A C 1
ATOM 2165 O O . ASN A 1 267 ? 39.255 14.242 -24.457 1.00 85.81 267 ASN A O 1
ATOM 2169 N N . PRO A 1 268 ? 40.547 15.509 -25.818 1.00 82.25 268 PRO A N 1
ATOM 2170 C CA . PRO A 1 268 ? 40.607 16.683 -24.949 1.00 82.25 268 PRO A CA 1
ATOM 2171 C C . PRO A 1 268 ? 39.240 17.334 -24.719 1.00 82.25 268 PRO A C 1
ATOM 2173 O O . PRO A 1 268 ? 38.321 17.145 -25.551 1.00 82.25 268 PRO A O 1
#

Sequence (268 aa):
MEVQRPLRAKERYGPQKIEKIIEKGISKYYFEDAMIKIIWLPDVSNFSFIINNKTDYSIRLIWDEAAFVDENGFTHRVTHSGVKYIDRNNPQPPSVIIRKGNLADFIVPTDYIEWKSGYYGGGWDIKPLLPKTKKGSIKAIVNEFKKYLNKTFQVLLPLQIEGVTNDYIFTFKIDKIKIEGRDITQIERQGAETRGYKKKALLITKKEVVEKIKGKTVGDIETLLGIPDFSSKNSEGKTTSLGYKLQDGSITIFFDDKGVVNDWMTNP